Protein 5B7C (pdb70)

Structure (mmCIF, N/CA/C/O backbone):
data_5B7C
#
_entry.id   5B7C
#
_cell.length_a   114.322
_cell.length_b   114.322
_cell.length_c   63.927
_cell.angle_alpha   90.00
_cell.angle_beta   90.00
_cell.angle_gamma   120.00
#
_symmetry.space_group_name_H-M   'P 64 2 2'
#
loop_
_entity.id
_entity.type
_entity.pdbx_description
1 polymer 'S-crystallin OctvuS4'
2 non-polymer GLUTATHIONE
3 non-polymer 'SULFATE ION'
4 water water
#
loop_
_atom_site.group_PDB
_atom_site.id
_atom_site.type_symbol
_atom_site.label_atom_id
_atom_site.label_alt_id
_atom_site.label_comp_id
_atom_site.label_asym_id
_atom_site.label_entity_id
_atom_site.label_seq_id
_atom_site.pdbx_PDB_ins_code
_atom_site.Cartn_x
_atom_site.Cartn_y
_atom_site.Cartn_z
_atom_site.occupancy
_atom_site.B_iso_or_equiv
_atom_site.auth_seq_id
_atom_site.auth_comp_id
_atom_site.auth_asym_id
_atom_site.auth_atom_id
_atom_site.pdbx_PDB_model_num
ATOM 1 N N . PRO A 1 22 ? 3.309 -23.825 -18.757 1.00 40.00 2 PRO A N 1
ATOM 2 C CA . PRO A 1 22 ? 4.190 -24.983 -18.594 1.00 40.35 2 PRO A CA 1
ATOM 3 C C . PRO A 1 22 ? 3.802 -26.196 -19.472 1.00 38.91 2 PRO A C 1
ATOM 4 O O . PRO A 1 22 ? 2.725 -26.214 -20.089 1.00 42.69 2 PRO A O 1
ATOM 8 N N . SER A 1 23 ? 4.674 -27.195 -19.524 1.00 32.51 3 SER A N 1
ATOM 9 C CA . SER A 1 23 ? 4.445 -28.381 -20.350 1.00 29.86 3 SER A CA 1
ATOM 10 C C . SER A 1 23 ? 4.337 -29.668 -19.489 1.00 26.28 3 SER A C 1
ATOM 11 O O . SER A 1 23 ? 5.094 -29.855 -18.521 1.00 24.01 3 SER A O 1
ATOM 14 N N . TYR A 1 24 ? 3.371 -30.519 -19.822 1.00 22.56 4 TYR A N 1
ATOM 15 C CA . TYR A 1 24 ? 3.120 -31.744 -19.052 1.00 21.52 4 TYR A CA 1
ATOM 16 C C . TYR A 1 24 ? 3.188 -33.004 -19.893 1.00 19.93 4 TYR A C 1
ATOM 17 O O . TYR A 1 24 ? 2.631 -33.065 -20.991 1.00 18.35 4 TYR A O 1
ATOM 26 N N . THR A 1 25 ? 3.871 -34.006 -19.348 1.00 19.48 5 THR A N 1
ATOM 27 C CA . THR A 1 25 ? 3.876 -35.346 -19.902 1.00 19.24 5 THR A CA 1
ATOM 28 C C . THR A 1 25 ? 3.551 -36.331 -18.777 1.00 19.94 5 THR A C 1
ATOM 29 O O . THR A 1 25 ? 4.194 -36.319 -17.699 1.00 20.79 5 THR A O 1
ATOM 33 N N . LEU A 1 26 ? 2.539 -37.164 -19.022 1.00 18.96 6 LEU A N 1
ATOM 34 C CA . LEU A 1 26 ? 2.166 -38.233 -18.106 1.00 17.71 6 LEU A CA 1
ATOM 35 C C . LEU A 1 26 ? 2.697 -39.552 -18.670 1.00 17.22 6 LEU A C 1
ATOM 36 O O . LEU A 1 26 ? 2.348 -39.914 -19.782 1.00 17.55 6 LEU A O 1
ATOM 41 N N . HIS A 1 27 ? 3.549 -40.252 -17.921 1.00 16.50 7 HIS A N 1
ATOM 42 C CA . HIS A 1 27 ? 4.044 -41.591 -18.314 1.00 15.72 7 HIS A CA 1
ATOM 43 C C . HIS A 1 27 ? 3.322 -42.680 -17.566 1.00 15.02 7 HIS A C 1
ATOM 44 O O . HIS A 1 27 ? 3.240 -42.660 -16.353 1.00 14.46 7 HIS A O 1
ATOM 51 N N . TYR A 1 28 ? 2.798 -43.655 -18.293 1.00 15.80 8 TYR A N 1
ATOM 52 C CA . TYR A 1 28 ? 2.140 -44.810 -17.685 1.00 15.89 8 TYR A CA 1
ATOM 53 C C . TYR A 1 28 ? 1.925 -45.852 -18.747 1.00 16.53 8 TYR A C 1
ATOM 54 O O . TYR A 1 28 ? 2.275 -45.638 -19.910 1.00 17.15 8 TYR A O 1
ATOM 63 N N . PHE A 1 29 ? 1.324 -46.971 -18.342 1.00 17.71 9 PHE A N 1
ATOM 64 C CA . PHE A 1 29 ? 0.885 -48.014 -19.266 1.00 18.33 9 PHE 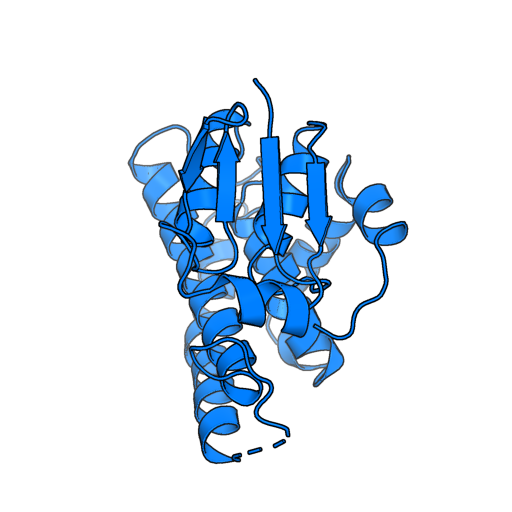A CA 1
ATOM 65 C C . PHE A 1 29 ? -0.419 -47.579 -19.939 1.00 19.65 9 PHE A C 1
ATOM 66 O O . PHE A 1 29 ? -0.966 -46.518 -19.633 1.00 19.60 9 PHE A O 1
ATOM 74 N N . ASN A 1 30 ? -0.911 -48.395 -20.863 1.00 20.80 10 ASN A N 1
ATOM 75 C CA . ASN A 1 30 ? -2.228 -48.173 -21.435 1.00 22.50 10 ASN A CA 1
ATOM 76 C C . ASN A 1 30 ? -3.338 -48.556 -20.448 1.00 22.70 10 ASN A C 1
ATOM 77 O O . ASN A 1 30 ? -4.219 -49.323 -20.776 1.00 24.27 10 ASN A O 1
ATOM 82 N N . HIS A 1 31 ? -3.290 -48.017 -19.232 1.00 22.75 11 HIS A N 1
ATOM 83 C CA . HIS A 1 31 ? -4.266 -48.362 -18.185 1.00 22.87 11 HIS A CA 1
ATOM 84 C C . HIS A 1 31 ? -4.873 -47.105 -17.653 1.00 21.39 11 HIS A C 1
ATOM 85 O O . HIS A 1 31 ? -4.255 -46.041 -17.728 1.00 20.47 11 HIS A O 1
ATOM 92 N N . ARG A 1 32 ? -6.068 -47.217 -17.073 1.00 20.14 12 ARG A N 1
ATOM 93 C CA . ARG A 1 32 ? -6.562 -46.159 -16.194 1.00 19.71 12 ARG A CA 1
ATOM 94 C C . ARG A 1 32 ? -5.689 -46.197 -14.928 1.00 19.14 12 ARG A C 1
ATOM 95 O O . ARG A 1 32 ? -4.897 -45.268 -14.696 1.00 18.72 12 ARG A O 1
ATOM 103 N N . GLY A 1 33 ? -5.806 -47.267 -14.139 1.00 18.20 13 GLY A N 1
ATOM 104 C CA . GLY A 1 33 ? -4.852 -47.548 -13.057 1.00 18.73 13 GLY A CA 1
ATOM 105 C C . GLY A 1 33 ? -4.516 -46.369 -12.151 1.00 19.93 13 GLY A C 1
ATOM 106 O O . GLY A 1 33 ? -5.399 -45.585 -11.775 1.00 18.84 13 GLY A O 1
ATOM 107 N N . ARG A 1 34 ? -3.232 -46.217 -11.826 1.00 19.73 14 ARG A N 1
ATOM 108 C CA . ARG A 1 34 ? -2.830 -45.223 -10.836 1.00 20.59 14 ARG A CA 1
ATOM 109 C C . ARG A 1 34 ? -2.693 -43.816 -11.435 1.00 19.30 14 ARG A C 1
ATOM 110 O O . ARG A 1 34 ? -2.715 -42.834 -10.696 1.00 18.50 14 ARG A O 1
ATOM 118 N N . ALA A 1 35 ? -2.592 -43.728 -12.764 1.00 17.89 15 ALA A N 1
ATOM 119 C CA . ALA A 1 35 ? -2.492 -42.437 -13.456 1.00 17.24 15 ALA A CA 1
ATOM 120 C C . ALA A 1 35 ? -3.838 -41.750 -13.728 1.00 16.73 15 ALA A C 1
ATOM 121 O O . ALA A 1 35 ? -3.860 -40.545 -13.989 1.00 16.44 15 ALA A O 1
ATOM 123 N N . GLU A 1 36 ? -4.947 -42.494 -13.681 1.00 16.20 16 GLU A N 1
ATOM 124 C CA . GLU A 1 36 ? -6.245 -41.926 -14.072 1.00 16.67 16 GLU A CA 1
ATOM 125 C C . GLU A 1 36 ? -6.631 -40.679 -13.269 1.00 16.43 16 GLU A C 1
ATOM 126 O O . GLU A 1 36 ? -7.294 -39.799 -13.809 1.00 16.37 16 GLU A O 1
ATOM 132 N N . ILE A 1 37 ? -6.204 -40.579 -12.003 1.00 15.98 17 ILE A N 1
ATOM 133 C CA . ILE A 1 37 ? -6.490 -39.361 -11.238 1.00 15.62 17 ILE A CA 1
ATOM 134 C C . ILE A 1 37 ? -5.899 -38.118 -11.927 1.00 15.91 17 ILE A C 1
ATOM 135 O O . ILE A 1 37 ? -6.544 -37.059 -11.981 1.00 16.27 17 ILE A O 1
ATOM 140 N N . CYS A 1 38 ? -4.702 -38.262 -12.489 1.00 15.31 18 CYS A N 1
ATOM 141 C CA . CYS A 1 38 ? -4.042 -37.143 -13.172 1.00 15.86 18 CYS A CA 1
ATOM 142 C C . CYS A 1 38 ? -4.735 -36.773 -14.482 1.00 16.24 18 CYS A C 1
ATOM 143 O O . CYS A 1 38 ? -4.871 -35.591 -14.794 1.00 16.53 18 CYS A O 1
ATOM 146 N N . ARG A 1 39 ? -5.191 -37.782 -15.224 1.00 15.76 19 ARG A N 1
ATOM 147 C CA . ARG A 1 39 ? -5.889 -37.523 -16.465 1.00 16.55 19 ARG A CA 1
ATOM 148 C C . ARG A 1 39 ? -7.165 -36.729 -16.175 1.00 16.90 19 ARG A C 1
ATOM 149 O O . ARG A 1 39 ? -7.432 -35.746 -16.842 1.00 16.05 19 ARG A O 1
ATOM 157 N N . MET A 1 40 ? -7.919 -37.148 -15.157 1.00 18.19 20 MET A N 1
ATOM 158 C CA . MET A 1 40 ? -9.168 -36.465 -14.785 1.00 19.82 20 MET A CA 1
ATOM 159 C C . MET A 1 40 ? -8.909 -35.012 -14.382 1.00 19.32 20 MET A C 1
ATOM 160 O O . MET A 1 40 ? -9.671 -34.114 -14.746 1.00 19.23 20 MET A O 1
ATOM 165 N N . LEU A 1 41 ? -7.823 -34.811 -13.636 1.00 18.79 21 LEU A N 1
ATOM 166 C CA . LEU A 1 41 ? -7.353 -33.484 -13.222 1.00 17.84 21 LEU A CA 1
ATOM 167 C C . LEU A 1 41 ? -7.038 -32.582 -14.408 1.00 17.32 21 LEU A C 1
ATOM 168 O O . LEU A 1 41 ? -7.432 -31.411 -14.408 1.00 16.73 21 LEU A O 1
ATOM 173 N N . PHE A 1 42 ? -6.323 -33.126 -15.402 1.00 16.86 22 PHE A N 1
ATOM 174 C CA . PHE A 1 42 ? -6.016 -32.411 -16.649 1.00 16.91 22 PHE A CA 1
ATOM 175 C C . PHE A 1 42 ? -7.305 -32.066 -17.412 1.00 17.34 22 PHE A C 1
ATOM 176 O O . PHE A 1 42 ? -7.452 -30.950 -17.927 1.00 16.63 22 PHE A O 1
ATOM 184 N N . ALA A 1 43 ? -8.221 -33.038 -17.481 1.00 17.83 23 ALA A N 1
ATOM 185 C CA . ALA A 1 43 ? -9.494 -32.892 -18.198 1.00 18.45 23 ALA A CA 1
ATOM 186 C C . ALA A 1 43 ? -10.368 -31.807 -17.546 1.00 19.44 23 ALA A C 1
ATOM 187 O O . ALA A 1 43 ? -10.937 -30.962 -18.248 1.00 19.58 23 ALA A O 1
ATOM 189 N N . ALA A 1 44 ? -10.455 -31.850 -16.211 1.00 18.81 24 ALA A N 1
ATOM 190 C CA . ALA A 1 44 ? -11.227 -30.898 -15.413 1.00 20.23 24 ALA A CA 1
ATOM 191 C C . ALA A 1 44 ? -10.696 -29.470 -15.500 1.00 21.22 24 ALA A C 1
ATOM 192 O O . ALA A 1 44 ? -11.478 -28.524 -15.446 1.00 21.28 24 ALA A O 1
ATOM 194 N N . ALA A 1 45 ? -9.367 -29.330 -15.576 1.00 21.36 25 ALA A N 1
ATOM 195 C CA . ALA A 1 45 ? -8.700 -28.025 -15.662 1.00 21.38 25 ALA A CA 1
ATOM 196 C C . ALA A 1 45 ? -8.623 -27.491 -17.092 1.00 21.70 25 ALA A C 1
ATOM 197 O O . ALA A 1 45 ? -8.207 -26.360 -17.294 1.00 21.40 25 ALA A O 1
ATOM 199 N N . GLY A 1 46 ? -8.985 -28.322 -18.071 1.00 21.41 26 GLY A N 1
ATOM 200 C CA . GLY A 1 46 ? -8.855 -27.986 -19.488 1.00 20.39 26 GLY A CA 1
ATOM 201 C C . GLY A 1 46 ? -7.410 -27.809 -19.933 1.00 21.24 26 GLY A C 1
ATOM 202 O O . GLY A 1 46 ? -7.129 -26.957 -20.767 1.00 20.22 26 GLY A O 1
ATOM 203 N N . VAL A 1 47 ? -6.493 -28.609 -19.382 1.00 20.78 27 VAL A N 1
ATOM 204 C CA . VAL A 1 47 ? -5.074 -28.422 -19.637 1.00 21.37 27 VAL A CA 1
ATOM 205 C C . VAL A 1 47 ? -4.581 -29.532 -20.559 1.00 22.99 27 VAL A C 1
ATOM 206 O O . VAL A 1 47 ? -4.751 -30.719 -20.255 1.00 23.05 27 VAL A O 1
ATOM 210 N N . GLN A 1 48 ? -3.988 -29.144 -21.689 1.00 23.56 28 GLN A N 1
ATOM 211 C CA . GLN A 1 48 ? -3.401 -30.112 -22.617 1.00 25.13 28 GLN A CA 1
ATOM 212 C C . GLN A 1 48 ? -2.090 -30.703 -22.088 1.00 23.48 28 GLN A C 1
ATOM 213 O O . GLN A 1 48 ? -1.278 -29.996 -21.482 1.00 23.39 28 GLN A O 1
ATOM 219 N N . TYR A 1 49 ? -1.889 -31.998 -22.321 1.00 21.60 29 TYR A N 1
ATOM 220 C CA . TYR A 1 49 ? -0.653 -32.684 -21.902 1.00 20.07 29 TYR A CA 1
ATOM 221 C C . TYR A 1 49 ? -0.303 -33.802 -22.885 1.00 21.03 29 TYR A C 1
ATOM 222 O O . TYR A 1 49 ? -1.171 -34.262 -23.637 1.00 20.43 29 TYR A O 1
ATOM 231 N N . ASN A 1 50 ? 0.950 -34.263 -22.865 1.00 21.72 30 ASN A N 1
ATOM 232 C CA . ASN A 1 50 ? 1.293 -35.483 -23.568 1.00 23.12 30 ASN A CA 1
ATOM 233 C C . ASN A 1 50 ? 0.917 -36.730 -22.729 1.00 22.65 30 ASN A C 1
ATOM 234 O O . ASN A 1 50 ? 1.486 -36.978 -21.665 1.00 21.72 30 ASN A O 1
ATOM 239 N N . ASP A 1 51 ? -0.062 -37.500 -23.213 1.00 22.42 31 ASP A N 1
ATOM 240 C CA . ASP A 1 51 ? -0.549 -38.672 -22.482 1.00 21.67 31 ASP A CA 1
ATOM 241 C C . ASP A 1 51 ? 0.212 -39.897 -22.957 1.00 21.75 31 ASP A C 1
ATOM 242 O O . ASP A 1 51 ? -0.242 -40.605 -23.836 1.00 20.73 31 ASP A O 1
ATOM 247 N N . ARG A 1 52 ? 1.372 -40.148 -22.360 1.00 22.80 32 ARG A N 1
ATOM 248 C CA . ARG A 1 52 ? 2.270 -41.193 -22.861 1.00 24.10 32 ARG A CA 1
ATOM 249 C C . ARG A 1 52 ? 1.920 -42.588 -22.330 1.00 23.45 32 ARG A C 1
ATOM 250 O O . ARG A 1 52 ? 2.111 -42.889 -21.156 1.00 24.23 32 ARG A O 1
ATOM 258 N N . ARG A 1 53 ? 1.398 -43.430 -23.211 1.00 23.34 33 ARG A N 1
ATOM 259 C CA . ARG A 1 53 ? 0.981 -44.789 -22.857 1.00 23.07 33 ARG A CA 1
ATOM 260 C C . ARG A 1 53 ? 1.979 -45.812 -23.414 1.00 23.89 33 ARG A C 1
ATOM 261 O O . ARG A 1 53 ? 1.942 -46.163 -24.595 1.00 23.65 33 ARG A O 1
ATOM 269 N N . ILE A 1 54 ? 2.854 -46.283 -22.540 1.00 23.43 34 ILE A N 1
ATOM 270 C CA . ILE A 1 54 ? 3.995 -47.104 -22.903 1.00 24.65 34 ILE A CA 1
ATOM 271 C C . ILE A 1 54 ? 3.661 -48.611 -22.814 1.00 26.05 34 ILE A C 1
ATOM 272 O O . ILE A 1 54 ? 3.093 -49.070 -21.819 1.00 27.82 34 ILE A O 1
ATOM 277 N N . GLU A 1 55 ? 4.006 -49.372 -23.853 1.00 26.62 35 GLU A N 1
ATOM 278 C CA . GLU A 1 55 ? 3.868 -50.831 -23.823 1.00 28.00 35 GLU A CA 1
ATOM 279 C C . GLU A 1 55 ? 4.808 -51.389 -22.723 1.00 26.87 35 GLU A C 1
ATOM 280 O O . GLU A 1 55 ? 5.921 -50.894 -22.543 1.00 26.68 35 GLU A O 1
ATOM 286 N N . SER A 1 56 ? 4.340 -52.391 -21.991 1.00 25.84 36 SER A N 1
ATOM 287 C CA . SER A 1 56 ? 5.038 -52.929 -20.815 1.00 26.40 36 SER A CA 1
ATOM 288 C C . SER A 1 56 ? 6.442 -53.456 -21.069 1.00 25.53 36 SER A C 1
ATOM 289 O O . SER A 1 56 ? 7.350 -53.228 -20.270 1.00 24.97 36 SER A O 1
ATOM 292 N N . SER A 1 57 ? 6.615 -54.186 -22.164 1.00 25.68 37 SER A N 1
ATOM 293 C CA . SER A 1 57 ? 7.907 -54.774 -22.456 1.00 26.51 37 SER A CA 1
ATOM 294 C C . SER A 1 57 ? 8.919 -53.686 -22.835 1.00 25.65 37 SER A C 1
ATOM 295 O O . SER A 1 57 ? 10.074 -53.765 -22.445 1.00 25.68 37 SER A O 1
ATOM 298 N N . GLU A 1 58 ? 8.466 -52.653 -23.545 1.00 26.25 38 GLU A N 1
ATOM 299 C CA . GLU A 1 58 ? 9.316 -51.509 -23.888 1.00 27.19 38 GLU A CA 1
ATOM 300 C C . GLU A 1 58 ? 9.740 -50.759 -22.619 1.00 26.61 38 GLU A C 1
ATOM 301 O O . GLU A 1 58 ? 10.922 -50.438 -22.447 1.00 26.53 38 GLU A O 1
ATOM 307 N N . TRP A 1 59 ? 8.790 -50.496 -21.721 1.00 24.66 39 TRP A N 1
ATOM 308 C CA . TRP A 1 59 ? 9.140 -49.948 -20.412 1.00 24.23 39 TRP A CA 1
ATOM 309 C C . TRP A 1 59 ? 10.110 -50.829 -19.662 1.00 23.40 39 TRP A C 1
ATOM 310 O O . TRP A 1 59 ? 11.087 -50.346 -19.082 1.00 22.82 39 TRP A O 1
ATOM 321 N N . ASP A 1 60 ? 9.847 -52.132 -19.681 1.00 24.20 40 ASP A N 1
ATOM 322 C CA . ASP A 1 60 ? 10.676 -53.110 -18.979 1.00 24.66 40 ASP A CA 1
ATOM 323 C C . ASP A 1 60 ? 12.117 -53.154 -19.483 1.00 25.44 40 ASP A C 1
ATOM 324 O O . ASP A 1 60 ? 13.030 -53.385 -18.696 1.00 24.22 40 ASP A O 1
ATOM 329 N N . SER A 1 61 ? 12.324 -52.924 -20.781 1.00 26.95 41 SER A N 1
ATOM 330 C CA . SER A 1 61 ? 13.676 -53.016 -21.347 1.00 30.37 41 SER A CA 1
ATOM 331 C C . SER A 1 61 ? 14.547 -51.796 -21.024 1.00 32.91 41 SER A C 1
ATOM 332 O O . SER A 1 61 ? 15.776 -51.848 -21.149 1.00 33.02 41 SER A O 1
ATOM 335 N N . MET A 1 62 ? 13.900 -50.704 -20.625 1.00 35.42 42 MET A N 1
ATOM 336 C CA . MET A 1 62 ? 14.587 -49.465 -20.288 1.00 39.94 42 MET A CA 1
ATOM 337 C C . MET A 1 62 ? 14.801 -49.295 -18.780 1.00 41.76 42 MET A C 1
ATOM 338 O O . MET A 1 62 ? 15.591 -48.457 -18.343 1.00 43.08 42 MET A O 1
ATOM 343 N N . ARG A 1 63 ? 14.107 -50.107 -17.997 1.00 42.08 43 ARG A N 1
ATOM 344 C CA . ARG A 1 63 ? 14.092 -49.993 -16.548 1.00 45.13 43 ARG A CA 1
ATOM 345 C C . ARG A 1 63 ? 15.432 -49.722 -15.870 1.00 46.01 43 ARG A C 1
ATOM 346 O O . ARG A 1 63 ? 15.532 -48.800 -15.056 1.00 49.33 43 ARG A O 1
ATOM 354 N N . ASN A 1 64 ? 16.449 -50.524 -16.183 1.00 43.50 44 ASN A N 1
ATOM 355 C CA . ASN A 1 64 ? 17.748 -50.360 -15.542 1.00 42.59 44 ASN A CA 1
ATOM 356 C C . ASN A 1 64 ? 18.624 -49.294 -16.177 1.00 40.47 44 ASN A C 1
ATOM 357 O O . ASN A 1 64 ? 19.780 -49.134 -15.800 1.00 42.36 44 ASN A O 1
ATOM 362 N N . LYS A 1 65 ? 18.059 -48.551 -17.118 1.00 38.53 45 LYS A N 1
ATOM 363 C CA . LYS A 1 65 ? 18.777 -47.498 -17.827 1.00 38.54 45 LYS A CA 1
ATOM 364 C C . LYS A 1 65 ? 18.247 -46.101 -17.487 1.00 35.97 45 LYS A C 1
ATOM 365 O O . LYS A 1 65 ? 18.789 -45.113 -17.950 1.00 36.32 45 LYS A O 1
ATOM 371 N N . MET A 1 66 ? 17.181 -46.017 -16.697 1.00 34.39 46 MET A N 1
ATOM 372 C CA . MET A 1 66 ? 16.537 -44.730 -16.401 1.00 32.49 46 MET A CA 1
ATOM 373 C C . MET A 1 66 ? 16.769 -44.348 -14.944 1.00 28.78 46 MET A C 1
ATOM 374 O O . MET A 1 66 ? 16.659 -45.191 -14.068 1.00 28.84 46 MET A O 1
ATOM 379 N N . PRO A 1 67 ? 17.081 -43.069 -14.676 1.00 26.17 47 PRO A N 1
ATOM 380 C CA . PRO A 1 67 ? 17.182 -42.655 -13.272 1.00 23.94 47 PRO A CA 1
ATOM 381 C C . PRO A 1 67 ? 15.850 -42.847 -12.531 1.00 23.02 47 PRO A C 1
ATOM 382 O O . PRO A 1 67 ? 15.845 -43.208 -11.358 1.00 20.92 47 PRO A O 1
ATOM 386 N N . CYS A 1 68 ? 14.738 -42.617 -13.221 1.00 22.35 48 CYS A N 1
ATOM 387 C CA . CYS A 1 68 ? 13.426 -42.794 -12.625 1.00 22.61 48 CYS A CA 1
ATOM 388 C C . CYS A 1 68 ? 12.615 -43.769 -13.453 1.00 23.29 48 CYS A C 1
ATOM 389 O O . CYS A 1 68 ? 12.214 -43.461 -14.580 1.00 22.25 48 CYS A O 1
ATOM 392 N N . HIS A 1 69 ? 12.359 -44.939 -12.870 1.00 24.97 49 HIS A N 1
ATOM 393 C CA . HIS A 1 69 ? 11.704 -46.042 -13.571 1.00 25.88 49 HIS A CA 1
ATOM 394 C C . HIS A 1 69 ? 10.292 -46.307 -13.084 1.00 24.79 49 HIS A C 1
ATOM 395 O O . HIS A 1 69 ? 9.499 -46.980 -13.759 1.00 25.38 49 HIS A O 1
ATOM 402 N N . MET A 1 70 ? 9.960 -45.758 -11.921 1.00 23.86 50 MET A N 1
ATOM 403 C CA . MET A 1 70 ? 8.670 -45.976 -11.268 1.00 21.72 50 MET A CA 1
ATOM 404 C C . MET A 1 70 ? 7.489 -45.452 -12.095 1.00 20.05 50 MET A C 1
ATOM 405 O O . MET A 1 70 ? 7.557 -44.379 -12.714 1.00 18.86 50 MET A O 1
ATOM 410 N N . MET A 1 71 ? 6.424 -46.248 -12.126 1.00 18.15 51 MET A N 1
ATOM 411 C CA . MET A 1 71 ? 5.224 -45.905 -12.863 1.00 17.28 51 MET A CA 1
ATOM 412 C C . MET A 1 71 ? 4.070 -45.757 -11.891 1.00 16.65 51 MET A C 1
ATOM 413 O O . MET A 1 71 ? 3.948 -46.545 -10.939 1.00 17.49 51 MET A O 1
ATOM 418 N N . PRO A 1 72 ? 3.217 -44.741 -12.100 1.00 15.97 52 PRO A N 1
ATOM 419 C CA . PRO A 1 72 ? 3.251 -43.720 -13.162 1.00 15.56 52 PRO A CA 1
ATOM 420 C C . PRO A 1 72 ? 4.231 -42.597 -12.832 1.00 15.91 52 PRO A C 1
ATOM 421 O O . PRO A 1 72 ? 4.748 -42.553 -11.715 1.00 15.59 52 PRO A O 1
ATOM 425 N N . MET A 1 73 ? 4.489 -41.699 -13.780 1.00 15.68 53 MET A N 1
ATOM 426 C CA . MET A 1 73 ? 5.401 -40.576 -13.503 1.00 15.88 53 MET A CA 1
ATOM 427 C C . MET A 1 73 ? 4.964 -39.336 -14.268 1.00 15.80 53 MET A C 1
ATOM 428 O O . MET A 1 73 ? 4.546 -39.432 -15.419 1.00 16.02 53 MET A O 1
ATOM 433 N N . LEU A 1 74 ? 5.010 -38.188 -13.599 1.00 16.47 54 LEU A N 1
ATOM 434 C CA . LEU A 1 74 ? 4.676 -36.885 -14.209 1.00 17.24 54 LEU A CA 1
ATOM 435 C C . LEU A 1 74 ? 5.944 -36.080 -14.522 1.00 17.57 54 LEU A C 1
ATOM 436 O O . LEU A 1 74 ? 6.809 -35.871 -13.650 1.00 16.29 54 LEU A O 1
ATOM 441 N N . GLU A 1 75 ? 6.057 -35.668 -15.783 1.00 18.62 55 GLU A N 1
ATOM 442 C CA . GLU A 1 75 ? 7.219 -34.912 -16.243 1.00 19.79 55 GLU A CA 1
ATOM 443 C C . GLU A 1 75 ? 6.829 -33.466 -16.538 1.00 19.71 55 GLU A C 1
ATOM 444 O O . GLU A 1 75 ? 5.890 -33.205 -17.294 1.00 19.89 55 GLU A O 1
ATOM 450 N N . LEU A 1 76 ? 7.539 -32.535 -15.909 1.00 20.81 56 LEU A N 1
ATOM 451 C CA . LEU A 1 76 ? 7.239 -31.107 -16.029 1.00 21.60 56 LEU A CA 1
ATOM 452 C C . LEU A 1 76 ? 8.295 -30.423 -16.860 1.00 22.40 56 LEU A C 1
ATOM 453 O O . LEU A 1 76 ? 9.490 -30.557 -16.571 1.00 22.14 56 LEU A O 1
ATOM 458 N N . ASP A 1 77 ? 7.837 -29.716 -17.899 1.00 23.15 57 ASP A N 1
ATOM 459 C CA . ASP A 1 77 ? 8.680 -28.934 -18.820 1.00 24.52 57 ASP A CA 1
ATOM 460 C C . ASP A 1 77 ? 9.812 -29.748 -19.428 1.00 24.69 57 ASP A C 1
ATOM 461 O O . ASP A 1 77 ? 10.893 -29.221 -19.685 1.00 24.21 57 ASP A O 1
ATOM 466 N N . ASN A 1 78 ? 9.557 -31.037 -19.649 1.00 24.35 58 ASN A N 1
ATOM 467 C CA . ASN A 1 78 ? 10.536 -31.928 -20.259 1.00 24.62 58 ASN A CA 1
ATOM 468 C C . ASN A 1 78 ? 11.819 -31.964 -19.444 1.00 24.50 58 ASN A C 1
ATOM 469 O O . ASN A 1 78 ? 12.919 -32.035 -19.985 1.00 24.87 58 ASN A O 1
ATOM 474 N N . ARG A 1 79 ? 11.650 -31.922 -18.128 1.00 24.93 59 ARG A N 1
ATOM 475 C CA . ARG A 1 79 ? 12.713 -31.558 -17.215 1.00 25.56 59 ARG A CA 1
ATOM 476 C C . ARG A 1 79 ? 12.598 -32.378 -15.920 1.00 23.97 59 ARG A C 1
ATOM 477 O O . ARG A 1 79 ? 13.322 -33.354 -15.716 1.00 22.46 59 ARG A O 1
ATOM 485 N N . THR A 1 80 ? 11.664 -31.982 -15.057 1.00 22.32 60 THR A N 1
ATOM 486 C CA . THR A 1 80 ? 11.517 -32.586 -13.745 1.00 21.07 60 THR A CA 1
ATOM 487 C C . THR A 1 80 ? 10.603 -33.810 -13.789 1.00 19.64 60 THR A C 1
ATOM 488 O O . THR A 1 80 ? 9.498 -33.753 -14.307 1.00 18.62 60 THR A O 1
ATOM 492 N N . GLN A 1 81 ? 11.101 -34.908 -13.232 1.00 18.72 61 GLN A N 1
ATOM 493 C CA . GLN A 1 81 ? 10.401 -36.173 -13.194 1.00 18.00 61 GLN A CA 1
ATOM 494 C C . GLN A 1 81 ? 9.896 -36.428 -11.784 1.00 17.20 61 GLN A C 1
ATOM 495 O O . GLN A 1 81 ? 10.661 -36.508 -10.843 1.00 17.23 61 GLN A O 1
ATOM 501 N N . ILE A 1 82 ? 8.589 -36.529 -11.642 1.00 17.50 62 ILE A N 1
ATOM 502 C CA . ILE A 1 82 ? 7.986 -36.756 -10.335 1.00 17.83 62 ILE A CA 1
ATOM 503 C C . ILE A 1 82 ? 7.123 -38.016 -10.378 1.00 17.32 62 ILE A C 1
ATOM 504 O O . ILE A 1 82 ? 6.024 -37.987 -10.953 1.00 18.72 62 ILE A O 1
ATOM 509 N N . PRO A 1 83 ? 7.610 -39.131 -9.793 1.00 16.29 63 PRO A N 1
ATOM 510 C CA . PRO A 1 83 ? 6.736 -40.310 -9.720 1.00 15.48 63 PRO A CA 1
ATOM 511 C C . PRO A 1 83 ? 5.818 -40.215 -8.490 1.00 15.10 63 PRO A C 1
ATOM 512 O O . PRO A 1 83 ? 5.725 -39.140 -7.867 1.00 14.35 63 PRO A O 1
ATOM 516 N N . GLN A 1 84 ? 5.169 -41.330 -8.148 1.00 14.90 64 GLN A N 1
ATOM 517 C CA . GLN A 1 84 ? 4.273 -41.442 -6.982 1.00 15.34 64 GLN A CA 1
ATOM 518 C C . GLN A 1 84 ? 2.935 -40.784 -7.271 1.00 15.03 64 GLN A C 1
ATOM 519 O O . GLN A 1 84 ? 2.796 -39.559 -7.188 1.00 16.06 64 GLN A O 1
ATOM 525 N N . SER A 1 85 ? 1.968 -41.620 -7.615 1.00 13.93 65 SER A N 1
ATOM 526 C CA . SER A 1 85 ? 0.762 -41.186 -8.288 1.00 14.23 65 SER A CA 1
ATOM 527 C C . SER A 1 85 ? -0.014 -40.124 -7.501 1.00 14.12 65 SER A C 1
ATOM 528 O O . SER A 1 85 ? -0.641 -39.230 -8.094 1.00 14.90 65 SER A O 1
ATOM 531 N N . MET A 1 86 ? -0.001 -40.250 -6.180 1.00 13.31 66 MET A N 1
ATOM 532 C CA . MET A 1 86 ? -0.748 -39.335 -5.326 1.00 13.58 66 MET A CA 1
ATOM 533 C C . MET A 1 86 ? 0.008 -38.004 -5.172 1.00 13.73 66 MET A C 1
ATOM 534 O O . MET A 1 86 ? -0.610 -36.937 -5.132 1.00 13.65 66 MET A O 1
ATOM 539 N N . ALA A 1 87 ? 1.339 -38.076 -5.126 1.00 13.80 67 ALA A N 1
ATOM 540 C CA . ALA A 1 87 ? 2.181 -36.873 -5.122 1.00 14.21 67 ALA A CA 1
ATOM 541 C C . ALA A 1 87 ? 1.958 -36.095 -6.407 1.00 14.18 67 ALA A C 1
ATOM 542 O O . ALA A 1 87 ? 1.875 -34.856 -6.380 1.00 14.31 67 ALA A O 1
ATOM 544 N N . MET A 1 88 ? 1.872 -36.826 -7.521 1.00 13.66 68 MET A N 1
ATOM 545 C CA . MET A 1 88 ? 1.629 -36.219 -8.833 1.00 14.56 68 MET A CA 1
ATOM 546 C C . MET A 1 88 ? 0.274 -35.512 -8.865 1.00 14.74 68 MET A C 1
ATOM 547 O O . MET A 1 88 ? 0.170 -34.368 -9.303 1.00 14.95 68 MET A O 1
ATOM 552 N N . ALA A 1 89 ? -0.747 -36.215 -8.383 1.00 14.49 69 ALA A N 1
ATOM 553 C CA . ALA A 1 89 ? -2.102 -35.709 -8.355 1.00 15.02 69 ALA A CA 1
ATOM 554 C C . ALA A 1 89 ? -2.236 -34.471 -7.469 1.00 15.28 69 ALA A C 1
ATOM 555 O O . ALA A 1 89 ? -2.923 -33.512 -7.837 1.00 15.23 69 ALA A O 1
ATOM 557 N N . ARG A 1 90 ? -1.592 -34.488 -6.302 1.00 15.56 70 ARG A N 1
ATOM 558 C CA . ARG A 1 90 ? -1.694 -33.341 -5.393 1.00 15.73 70 ARG A CA 1
ATOM 559 C C . ARG A 1 90 ? -1.094 -32.084 -6.019 1.00 15.65 70 ARG A C 1
ATOM 560 O O . ARG A 1 90 ? -1.596 -30.978 -5.815 1.00 15.87 70 ARG A O 1
ATOM 568 N N . TYR A 1 91 ? -0.036 -32.274 -6.802 1.00 15.65 71 TYR A N 1
ATOM 569 C CA . TYR A 1 91 ? 0.633 -31.175 -7.485 1.00 15.27 71 TYR A CA 1
ATOM 570 C C . TYR A 1 91 ? -0.263 -30.550 -8.561 1.00 15.25 71 TYR A C 1
ATOM 571 O O . TYR A 1 91 ? -0.381 -29.342 -8.663 1.00 15.15 71 TYR A O 1
ATOM 580 N N . LEU A 1 92 ? -0.866 -31.397 -9.378 1.00 15.99 72 LEU A N 1
ATOM 581 C CA . LEU A 1 92 ? -1.810 -30.974 -10.395 1.00 16.27 72 LEU A CA 1
ATOM 582 C C . LEU A 1 92 ? -3.060 -30.323 -9.750 1.00 16.82 72 LEU A C 1
ATOM 583 O O . LEU A 1 92 ? -3.569 -29.290 -10.235 1.00 17.02 72 LEU A O 1
ATOM 588 N N . ALA A 1 93 ? -3.505 -30.886 -8.622 1.00 16.89 73 ALA A N 1
ATOM 589 C CA . ALA A 1 93 ? -4.643 -30.335 -7.888 1.00 17.25 73 ALA A CA 1
ATOM 590 C C . ALA A 1 93 ? -4.363 -28.930 -7.349 1.00 17.81 73 ALA A C 1
ATOM 591 O O . ALA A 1 93 ? -5.194 -28.023 -7.513 1.00 16.82 73 ALA A O 1
ATOM 593 N N . ARG A 1 94 ? -3.195 -28.743 -6.728 1.00 18.63 74 ARG A N 1
ATOM 594 C CA . ARG A 1 94 ? -2.790 -27.407 -6.238 1.00 19.96 74 ARG A CA 1
ATOM 595 C C . ARG A 1 94 ? -2.589 -26.420 -7.387 1.00 20.46 74 ARG A C 1
ATOM 596 O O . ARG A 1 94 ? -2.955 -25.259 -7.284 1.00 20.67 74 ARG A O 1
ATOM 604 N N . GLU A 1 95 ? -1.997 -26.895 -8.475 1.00 20.55 75 GLU A N 1
ATOM 605 C CA . GLU A 1 95 ? -1.772 -26.067 -9.644 1.00 21.36 75 GLU A CA 1
ATOM 606 C C . GLU A 1 95 ? -3.096 -25.618 -10.269 1.00 21.92 75 GLU A C 1
ATOM 607 O O . GLU A 1 95 ? -3.265 -24.445 -10.602 1.00 22.02 75 GLU A O 1
ATOM 613 N N . PHE A 1 96 ? -4.038 -26.546 -10.423 1.00 20.86 76 PHE A N 1
ATOM 614 C CA . PHE A 1 96 ? -5.233 -26.244 -11.201 1.00 19.85 76 PHE A CA 1
ATOM 615 C C . PHE A 1 96 ? -6.399 -25.743 -10.346 1.00 19.25 76 PHE A C 1
ATOM 616 O O . PHE A 1 96 ? -7.410 -25.290 -10.883 1.00 17.96 76 PHE A O 1
ATOM 624 N N . GLY A 1 97 ? -6.254 -25.822 -9.026 1.00 18.77 77 GLY A N 1
ATOM 625 C CA . GLY A 1 97 ? -7.306 -25.360 -8.101 1.00 18.42 77 GLY A CA 1
ATOM 626 C C . GLY A 1 97 ? -8.344 -26.416 -7.747 1.00 18.83 77 GLY A C 1
ATOM 627 O O . GLY A 1 97 ? -9.501 -26.079 -7.505 1.00 18.69 77 GLY A O 1
ATOM 628 N N . PHE A 1 98 ? -7.941 -27.692 -7.729 1.00 18.75 78 PHE A N 1
ATOM 629 C CA . PHE A 1 98 ? -8.794 -28.790 -7.235 1.00 19.19 78 PHE A CA 1
ATOM 630 C C . PHE A 1 98 ? -8.254 -29.408 -5.949 1.00 19.56 78 PHE A C 1
ATOM 631 O O . PHE A 1 98 ? -8.426 -30.604 -5.693 1.00 19.63 78 PHE A O 1
ATOM 639 N N . HIS A 1 99 ? -7.605 -28.588 -5.135 1.00 20.24 79 HIS A N 1
ATOM 640 C CA . HIS A 1 99 ? -7.213 -29.004 -3.783 1.00 20.82 79 HIS A CA 1
ATOM 641 C C . HIS A 1 99 ? -7.836 -28.064 -2.786 1.00 20.64 79 HIS A C 1
ATOM 642 O O . HIS A 1 99 ? -8.602 -27.191 -3.160 1.00 20.81 79 HIS A O 1
ATOM 649 N N . GLY A 1 100 ? -7.528 -28.235 -1.506 1.00 21.90 80 GLY A N 1
ATOM 650 C CA . GLY A 1 100 ? -7.995 -27.320 -0.462 1.00 22.78 80 GLY A CA 1
ATOM 651 C C . GLY A 1 100 ? -7.338 -25.951 -0.583 1.00 24.16 80 GLY A C 1
ATOM 652 O O . GLY A 1 100 ? -6.292 -25.807 -1.217 1.00 22.05 80 GLY A O 1
ATOM 653 N N . ARG A 1 101 ? -7.943 -24.948 0.045 1.00 26.75 81 ARG A N 1
ATOM 654 C CA . ARG A 1 101 ? -7.483 -23.569 -0.107 1.00 29.35 81 ARG A CA 1
ATOM 655 C C . ARG A 1 101 ? -6.650 -23.112 1.082 1.00 28.57 81 ARG A C 1
ATOM 656 O O . ARG A 1 101 ? -5.973 -22.088 1.017 1.00 32.60 81 ARG A O 1
ATOM 664 N N . ASN A 1 102 ? -6.707 -23.880 2.163 1.00 25.70 82 ASN A N 1
ATOM 665 C CA . ASN A 1 102 ? -5.854 -23.706 3.328 1.00 23.42 82 ASN A CA 1
ATOM 666 C C . ASN A 1 102 ? -5.455 -25.076 3.888 1.00 22.87 82 ASN A C 1
ATOM 667 O O . ASN A 1 102 ? -5.900 -26.115 3.387 1.00 23.36 82 ASN A O 1
ATOM 672 N N . ASN A 1 103 ? -4.647 -25.077 4.940 1.00 22.10 83 ASN A N 1
ATOM 673 C CA . ASN A 1 103 ? -4.049 -26.309 5.439 1.00 23.12 83 ASN A CA 1
ATOM 674 C C . ASN A 1 103 ? -5.091 -27.355 5.865 1.00 22.90 83 ASN A C 1
ATOM 675 O O . ASN A 1 103 ? -5.013 -28.512 5.479 1.00 22.50 83 ASN A O 1
ATOM 680 N N . MET A 1 104 ? -6.064 -26.921 6.648 1.00 23.84 84 MET A N 1
ATOM 681 C CA . MET A 1 104 ? -7.159 -27.761 7.111 1.00 26.39 84 MET A CA 1
ATOM 682 C C . MET A 1 104 ? -7.903 -28.428 5.935 1.00 25.11 84 MET A C 1
ATOM 683 O O . MET A 1 104 ? -8.057 -29.659 5.891 1.00 23.02 84 MET A O 1
ATOM 688 N N . GLU A 1 105 ? -8.327 -27.608 4.974 1.00 23.11 85 GLU A N 1
ATOM 689 C CA . GLU A 1 105 ? -9.006 -28.087 3.772 1.00 22.87 85 GLU A CA 1
ATOM 690 C C . GLU A 1 105 ? -8.155 -29.091 3.006 1.00 21.08 85 GLU A C 1
ATOM 691 O O . GLU A 1 105 ? -8.652 -30.131 2.583 1.00 21.71 85 GLU A O 1
ATOM 697 N N . MET A 1 106 ? -6.874 -28.790 2.837 1.00 19.40 86 MET A N 1
ATOM 698 C CA . MET A 1 106 ? -5.947 -29.736 2.215 1.00 18.60 86 MET A CA 1
ATOM 699 C C . MET A 1 106 ? -5.845 -31.081 2.953 1.00 16.85 86 MET A C 1
ATOM 700 O O . MET A 1 106 ? -5.796 -32.127 2.309 1.00 16.61 86 MET A O 1
ATOM 705 N N . ALA A 1 107 ? -5.831 -31.048 4.285 1.00 15.58 87 ALA A N 1
ATOM 706 C CA . ALA A 1 107 ? -5.816 -32.264 5.109 1.00 15.50 87 ALA A CA 1
ATOM 707 C C . ALA A 1 107 ? -7.057 -33.126 4.869 1.00 15.28 87 ALA A C 1
ATOM 708 O O . ALA A 1 107 ? -6.950 -34.358 4.722 1.00 15.32 87 ALA A O 1
ATOM 710 N N . ARG A 1 108 ? -8.217 -32.477 4.771 1.00 14.81 88 ARG A N 1
ATOM 711 C CA . ARG A 1 108 ? -9.460 -33.166 4.458 1.00 15.15 88 ARG A CA 1
ATOM 712 C C . ARG A 1 108 ? -9.460 -33.780 3.032 1.00 15.04 88 ARG A C 1
ATOM 713 O O . ARG A 1 108 ? -9.750 -34.961 2.878 1.00 14.93 88 ARG A O 1
ATOM 721 N N . VAL A 1 109 ? -9.130 -32.992 2.011 1.00 14.55 89 VAL A N 1
ATOM 722 C CA . VAL A 1 109 ? -8.932 -33.514 0.647 1.00 15.04 89 VAL A CA 1
ATOM 723 C C . VAL A 1 109 ? -7.937 -34.703 0.576 1.00 15.89 89 VAL A C 1
ATOM 724 O O . VAL A 1 109 ? -8.198 -35.692 -0.134 1.00 15.82 89 VAL A O 1
ATOM 728 N N . ASP A 1 110 ? -6.814 -34.591 1.308 1.00 14.99 90 ASP A N 1
ATOM 729 C CA . ASP A 1 110 ? -5.802 -35.652 1.409 1.00 14.83 90 ASP A CA 1
ATOM 730 C C . ASP A 1 110 ? -6.284 -36.945 2.057 1.00 14.79 90 ASP A C 1
ATOM 731 O O . ASP A 1 110 ? -6.095 -38.011 1.480 1.00 15.96 90 ASP A O 1
ATOM 736 N N . PHE A 1 111 ? -6.905 -36.892 3.238 1.00 14.30 91 PHE A N 1
ATOM 737 C CA . PHE A 1 111 ? -7.328 -38.143 3.858 1.00 13.86 91 PHE A CA 1
ATOM 738 C C . PHE A 1 111 ? -8.397 -38.850 3.018 1.00 14.35 91 PHE A C 1
ATOM 739 O O . PHE A 1 111 ? -8.349 -40.072 2.843 1.00 14.96 91 PHE A O 1
ATOM 747 N N . ILE A 1 112 ? -9.336 -38.085 2.465 1.00 14.36 92 ILE A N 1
ATOM 748 C CA . ILE A 1 112 ? -10.340 -38.668 1.581 1.00 14.15 92 ILE A CA 1
ATOM 749 C C . ILE A 1 112 ? -9.649 -39.348 0.382 1.00 14.47 92 ILE A C 1
ATOM 750 O O . ILE A 1 112 ? -9.958 -40.507 0.059 1.00 14.75 92 ILE A O 1
ATOM 755 N N . SER A 1 113 ? -8.704 -38.648 -0.252 1.00 14.03 93 SER A N 1
ATOM 756 C CA . SER A 1 113 ? -8.028 -39.178 -1.446 1.00 13.96 93 SER A CA 1
ATOM 757 C C . SER A 1 113 ? -7.173 -40.387 -1.104 1.00 13.87 93 SER A C 1
ATOM 758 O O . SER A 1 113 ? -7.137 -41.351 -1.846 1.00 13.82 93 SER A O 1
ATOM 761 N N . ASP A 1 114 ? -6.475 -40.317 0.022 1.00 14.16 94 ASP A N 1
ATOM 762 C CA . ASP A 1 114 ? -5.628 -41.413 0.464 1.00 14.54 94 ASP A CA 1
ATOM 763 C C . ASP A 1 114 ? -6.422 -42.677 0.825 1.00 14.96 94 ASP A C 1
ATOM 764 O O . ASP A 1 114 ? -5.944 -43.805 0.590 1.00 14.66 94 ASP A O 1
ATOM 769 N N . CYS A 1 115 ? -7.644 -42.488 1.334 1.00 14.67 95 CYS A N 1
ATOM 770 C CA . CYS A 1 115 ? -8.557 -43.611 1.601 1.00 14.52 95 CYS A CA 1
ATOM 771 C C . CYS A 1 115 ? -8.944 -44.332 0.315 1.00 14.71 95 CYS A C 1
ATOM 772 O O . CYS A 1 115 ? -8.990 -45.555 0.269 1.00 14.76 95 CYS A O 1
ATOM 775 N N . PHE A 1 116 ? -9.237 -43.565 -0.728 1.00 14.80 96 PHE A N 1
ATOM 776 C CA . PHE A 1 116 ? -9.549 -44.151 -2.017 1.00 14.75 96 PHE A CA 1
ATOM 777 C C . PHE A 1 116 ? -8.330 -44.762 -2.710 1.00 15.26 96 PHE A C 1
ATOM 778 O O . PHE A 1 116 ? -8.464 -45.750 -3.425 1.00 15.70 96 PHE A O 1
ATOM 786 N N . TYR A 1 117 ? -7.146 -44.171 -2.501 1.00 15.28 97 TYR A N 1
ATOM 787 C CA . TYR A 1 117 ? -5.913 -44.759 -2.999 1.00 14.52 97 TYR A CA 1
ATOM 788 C C . TYR A 1 117 ? -5.737 -46.130 -2.357 1.00 14.52 97 TYR A C 1
ATOM 789 O O . TYR A 1 117 ? -5.436 -47.095 -3.046 1.00 14.59 97 TYR A O 1
ATOM 798 N N . ASP A 1 118 ? -5.931 -46.218 -1.042 1.00 14.72 98 ASP A N 1
ATOM 799 C CA . ASP A 1 118 ? -5.851 -47.517 -0.366 1.00 15.61 98 ASP A CA 1
ATOM 800 C C . ASP A 1 118 ? -6.707 -48.606 -1.032 1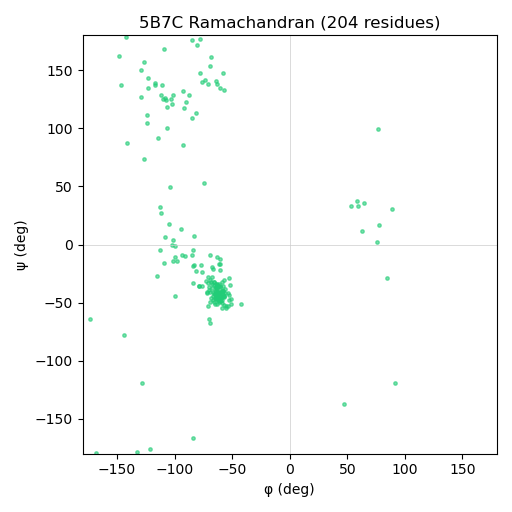.00 15.74 98 ASP A C 1
ATOM 801 O O . ASP A 1 118 ? -6.221 -49.711 -1.285 1.00 15.68 98 ASP A O 1
ATOM 806 N N . ILE A 1 119 ? -7.963 -48.274 -1.346 1.00 15.37 99 ILE A N 1
ATOM 807 C CA . ILE A 1 119 ? -8.844 -49.194 -2.047 1.00 14.95 99 ILE A CA 1
ATOM 808 C C . ILE A 1 119 ? -8.242 -49.599 -3.394 1.00 15.52 99 ILE A C 1
ATOM 809 O O . ILE A 1 119 ? -8.077 -50.794 -3.692 1.00 15.61 99 ILE A O 1
ATOM 814 N N . LEU A 1 120 ? -7.907 -48.599 -4.203 1.00 15.36 100 LEU A N 1
ATOM 815 C CA . LEU A 1 120 ? -7.279 -48.842 -5.495 1.00 15.84 100 LEU A CA 1
ATOM 816 C C . LEU A 1 120 ? -5.970 -49.646 -5.400 1.00 15.73 100 LEU A C 1
ATOM 817 O O . LEU A 1 120 ? -5.727 -50.552 -6.211 1.00 16.09 100 LEU A O 1
ATOM 822 N N . ASP A 1 121 ? -5.116 -49.289 -4.445 1.00 15.55 101 ASP A N 1
ATOM 823 C CA . ASP A 1 121 ? -3.887 -50.023 -4.252 1.00 16.45 101 ASP A CA 1
ATOM 824 C C . ASP A 1 121 ? -4.138 -51.528 -3.996 1.00 16.95 101 ASP A C 1
ATOM 825 O O . ASP A 1 121 ? -3.547 -52.371 -4.668 1.00 16.11 101 ASP A O 1
ATOM 830 N N . ASP A 1 122 ? -5.005 -51.853 -3.032 1.00 17.11 102 ASP A N 1
ATOM 831 C CA . ASP A 1 122 ? -5.339 -53.258 -2.735 1.00 18.31 102 ASP A CA 1
ATOM 832 C C . ASP A 1 122 ? -6.022 -53.974 -3.896 1.00 18.97 102 ASP A C 1
ATOM 833 O O . ASP A 1 122 ? -5.838 -55.179 -4.083 1.00 19.75 102 ASP A O 1
ATOM 838 N N . TYR A 1 123 ? -6.830 -53.247 -4.659 1.00 19.15 103 TYR A N 1
ATOM 839 C CA . TYR A 1 123 ? -7.367 -53.812 -5.880 1.00 19.41 103 TYR A CA 1
ATOM 840 C C . TYR A 1 123 ? -6.227 -54.165 -6.857 1.00 20.11 103 TYR A C 1
ATOM 841 O O . TYR A 1 123 ? -6.177 -55.277 -7.382 1.00 21.43 103 TYR A O 1
ATOM 850 N N . MET A 1 124 ? -5.315 -53.226 -7.095 1.00 20.44 104 MET A N 1
ATOM 851 C CA . MET A 1 124 ? -4.232 -53.458 -8.053 1.00 22.12 104 MET A CA 1
ATOM 852 C C . MET A 1 124 ? -3.312 -54.609 -7.636 1.00 21.41 104 MET A C 1
ATOM 853 O O . MET A 1 124 ? -2.879 -55.375 -8.495 1.00 21.64 104 MET A O 1
ATOM 858 N N . ARG A 1 125 ? -3.064 -54.741 -6.328 1.00 20.36 105 ARG A N 1
ATOM 859 C CA . ARG A 1 125 ? -2.270 -55.838 -5.758 1.00 21.03 105 ARG A CA 1
ATOM 860 C C . ARG A 1 125 ? -2.840 -57.256 -5.979 1.00 22.67 105 ARG A C 1
ATOM 861 O O . ARG A 1 125 ? -2.117 -58.242 -5.802 1.00 23.96 105 ARG A O 1
ATOM 869 N N . MET A 1 126 ? -4.123 -57.364 -6.339 1.00 22.32 106 MET A N 1
ATOM 870 C CA . MET A 1 126 ? -4.688 -58.657 -6.748 1.00 22.85 106 MET A CA 1
ATOM 871 C C . MET A 1 126 ? -4.110 -59.113 -8.091 1.00 23.32 106 MET A C 1
ATOM 872 O O . MET A 1 126 ? -3.985 -60.307 -8.358 1.00 22.29 106 MET A O 1
ATOM 877 N N . TYR A 1 127 ? -3.764 -58.151 -8.939 1.00 24.14 107 TYR A N 1
ATOM 878 C CA . TYR A 1 127 ? -3.440 -58.453 -10.324 1.00 23.72 107 TYR A C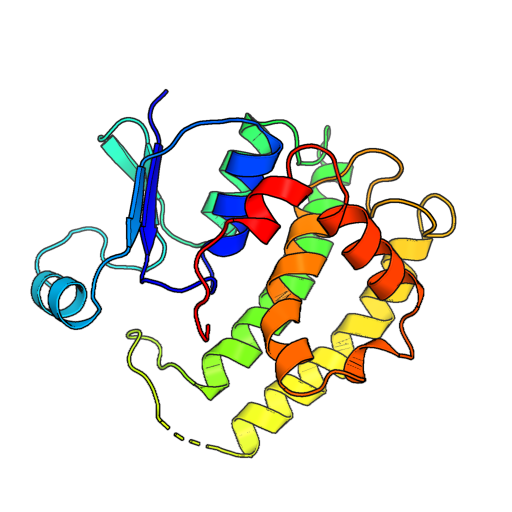A 1
ATOM 879 C C . TYR A 1 127 ? -1.996 -58.174 -10.730 1.00 25.23 107 TYR A C 1
ATOM 880 O O . TYR A 1 127 ? -1.481 -58.835 -11.639 1.00 27.40 107 TYR A O 1
ATOM 889 N N . PHE A 1 128 ? -1.340 -57.223 -10.058 1.00 23.17 108 PHE A N 1
AT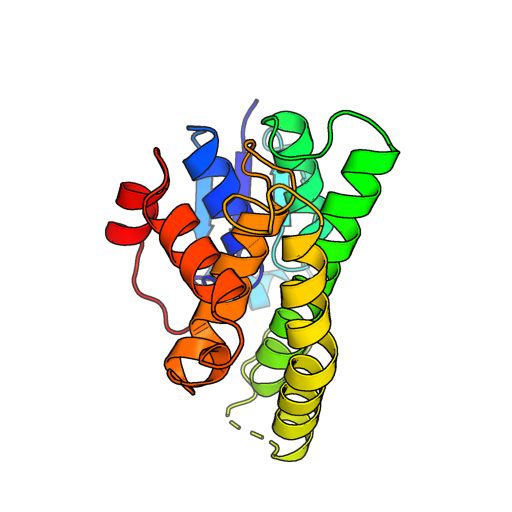OM 890 C CA . PHE A 1 128 ? -0.003 -56.781 -10.465 1.00 23.69 108 PHE A CA 1
ATOM 891 C C . PHE A 1 128 ? 1.043 -56.924 -9.351 1.00 23.88 108 PHE A C 1
ATOM 892 O O . PHE A 1 128 ? 0.724 -56.712 -8.184 1.00 23.70 108 PHE A O 1
ATOM 900 N N . ASP A 1 129 ? 2.281 -57.295 -9.709 1.00 23.27 109 ASP A N 1
ATOM 901 C CA . ASP A 1 129 ? 3.375 -57.268 -8.728 1.00 23.62 109 ASP A CA 1
ATOM 902 C C . ASP A 1 129 ? 3.977 -55.865 -8.663 1.00 23.18 109 ASP A C 1
ATOM 903 O O . ASP A 1 129 ? 3.585 -54.975 -9.438 1.00 22.38 109 ASP A O 1
ATOM 908 N N . GLY A 1 130 ? 4.928 -55.687 -7.746 1.00 22.69 110 GLY A N 1
ATOM 909 C CA . GLY A 1 130 ? 5.591 -54.407 -7.517 1.00 23.64 110 GLY A CA 1
ATOM 910 C C . GLY A 1 130 ? 6.502 -53.979 -8.656 1.00 24.54 110 GLY A C 1
ATOM 911 O O . GLY A 1 130 ? 6.994 -52.857 -8.671 1.00 24.88 110 GLY A O 1
ATOM 912 N N . ASN A 1 131 ? 6.730 -54.877 -9.607 1.00 25.36 111 ASN A N 1
ATOM 913 C CA . ASN A 1 131 ? 7.495 -54.555 -10.801 1.00 27.09 111 ASN A CA 1
ATOM 914 C C . ASN A 1 131 ? 6.590 -54.391 -12.026 1.00 26.99 111 ASN A C 1
ATOM 915 O O . ASN A 1 131 ? 7.054 -54.467 -13.156 1.00 27.88 111 ASN A O 1
ATOM 920 N N . CYS A 1 132 ? 5.293 -54.190 -11.785 1.00 26.16 112 CYS A N 1
ATOM 921 C CA . CYS A 1 132 ? 4.315 -53.922 -12.838 1.00 26.68 112 CYS A CA 1
ATOM 922 C C . CYS A 1 132 ? 3.901 -55.136 -13.676 1.00 27.89 112 CYS A C 1
ATOM 923 O O . CYS A 1 132 ? 3.098 -54.991 -14.588 1.00 28.85 112 CYS A O 1
ATOM 926 N N . ARG A 1 133 ? 4.413 -56.327 -13.377 1.00 30.01 113 ARG A N 1
ATOM 927 C CA . ARG A 1 133 ? 3.999 -57.521 -14.131 1.00 33.51 113 ARG A CA 1
ATOM 928 C C . ARG A 1 133 ? 2.607 -57.974 -13.692 1.00 34.53 113 ARG A C 1
ATOM 929 O O . ARG A 1 133 ? 2.287 -57.960 -12.501 1.00 34.54 113 ARG A O 1
ATOM 937 N N . MET A 1 134 ? 1.783 -58.381 -14.651 1.00 37.26 114 MET A N 1
ATOM 938 C CA . MET A 1 134 ? 0.577 -59.136 -14.331 1.00 41.22 114 MET A CA 1
ATOM 939 C C . MET A 1 134 ? 0.897 -60.416 -13.547 1.00 43.05 114 MET A C 1
ATOM 940 O O . MET A 1 134 ? 1.816 -61.165 -13.902 1.00 38.60 114 MET A O 1
ATOM 945 N N . MET A 1 135 ? 0.142 -60.628 -12.468 1.00 46.43 115 MET A N 1
ATOM 946 C CA . MET A 1 135 ? 0.130 -61.879 -11.721 1.00 51.45 115 MET A CA 1
ATOM 947 C C . MET A 1 135 ? -1.143 -62.649 -12.075 1.00 57.51 115 MET A C 1
ATOM 948 O O . MET A 1 135 ? -1.892 -63.065 -11.175 1.00 58.68 115 MET A O 1
ATOM 953 N N . PHE A 1 136 ? -1.408 -62.791 -13.379 1.00 61.25 116 PHE A N 1
ATOM 954 C CA . PHE A 1 136 ? -2.495 -63.638 -13.876 1.00 65.94 116 PHE A CA 1
ATOM 955 C C . PHE A 1 136 ? -1.901 -64.793 -14.668 1.00 64.52 116 PHE A C 1
ATOM 956 O O . PHE A 1 136 ? -1.153 -65.602 -14.117 1.00 61.88 116 PHE A O 1
ATOM 964 N N . SER A 1 145 ? -3.976 -65.948 -3.731 1.00 48.48 125 SER A N 1
ATOM 965 C CA . SER A 1 145 ? -4.936 -65.463 -4.726 1.00 51.45 125 SER A CA 1
ATOM 966 C C . SER A 1 145 ? -6.235 -64.959 -4.093 1.00 52.16 125 SER A C 1
ATOM 967 O O . SER A 1 145 ? -6.565 -63.772 -4.189 1.00 50.68 125 SER A O 1
ATOM 970 N N . SER A 1 146 ? -6.968 -65.871 -3.453 1.00 50.79 126 SER A N 1
ATOM 971 C CA . SER A 1 146 ? -8.183 -65.509 -2.741 1.00 50.19 126 SER A CA 1
ATOM 972 C C . SER A 1 146 ? -7.847 -64.649 -1.528 1.00 47.59 126 SER A C 1
ATOM 973 O O . SER A 1 146 ? -8.710 -63.942 -1.016 1.00 46.96 126 SER A O 1
ATOM 976 N N . GLU A 1 147 ? -6.589 -64.709 -1.091 1.00 46.22 127 GLU A N 1
ATOM 977 C CA . GLU A 1 147 ? -6.121 -63.977 0.090 1.00 44.24 127 GLU A CA 1
ATOM 978 C C . GLU A 1 147 ? -6.062 -62.490 -0.193 1.00 39.28 127 GLU A C 1
ATOM 979 O O . GLU A 1 147 ? -6.631 -61.690 0.544 1.00 37.25 127 GLU A O 1
ATOM 985 N N . LYS A 1 148 ? -5.372 -62.145 -1.280 1.00 36.55 128 LYS A N 1
ATOM 986 C CA . LYS A 1 148 ? -5.307 -60.790 -1.798 1.00 34.01 128 LYS A CA 1
ATOM 987 C C . LYS A 1 148 ? -6.696 -60.178 -2.044 1.00 31.65 128 LYS A C 1
ATOM 988 O O . LYS A 1 148 ? -6.925 -59.021 -1.711 1.00 28.53 128 LYS A O 1
ATOM 994 N N . ARG A 1 149 ? -7.617 -60.970 -2.598 1.00 29.58 129 ARG A N 1
ATOM 995 C CA . ARG A 1 149 ? -9.014 -60.558 -2.803 1.00 29.70 129 ARG A CA 1
ATOM 996 C C . ARG A 1 149 ? -9.740 -60.242 -1.474 1.00 27.75 129 ARG A C 1
ATOM 997 O O . ARG A 1 149 ? -10.559 -59.312 -1.393 1.00 25.01 129 ARG A O 1
ATOM 1005 N N . MET A 1 150 ? -9.402 -60.999 -0.438 1.00 27.50 130 MET A N 1
ATOM 1006 C CA . MET A 1 150 ? -9.980 -60.788 0.881 1.00 29.43 130 MET A CA 1
ATOM 1007 C C . MET A 1 150 ? -9.403 -59.594 1.618 1.00 27.32 130 MET A C 1
ATOM 1008 O O . MET A 1 150 ? -10.129 -58.901 2.316 1.00 27.45 130 MET A O 1
ATOM 1013 N N . ARG A 1 151 ? -8.112 -59.337 1.440 1.00 25.78 131 ARG A N 1
ATOM 1014 C CA . ARG A 1 151 ? -7.528 -58.063 1.842 1.00 24.91 131 ARG A CA 1
ATOM 1015 C C . ARG A 1 151 ? -8.315 -56.914 1.168 1.00 23.42 131 ARG A C 1
ATOM 1016 O O . ARG A 1 151 ? -8.838 -56.024 1.844 1.00 21.90 131 ARG A O 1
ATOM 1024 N N . PHE A 1 152 ? -8.435 -56.975 -0.160 1.00 21.48 132 PHE A N 1
ATOM 1025 C CA . PHE A 1 152 ? -9.182 -55.982 -0.908 1.00 20.56 132 PHE A CA 1
ATOM 1026 C C . PHE A 1 152 ? -10.611 -55.776 -0.380 1.00 21.09 132 PHE A C 1
ATOM 1027 O O . PHE A 1 152 ? -11.051 -54.648 -0.185 1.00 21.62 132 PHE A O 1
ATOM 1035 N N . GLN A 1 153 ? -11.327 -56.868 -0.147 1.00 22.13 133 GLN A N 1
ATOM 1036 C CA . GLN A 1 153 ? -12.730 -56.783 0.236 1.00 22.04 133 GLN A CA 1
ATOM 1037 C C . GLN A 1 153 ? -12.837 -56.207 1.639 1.00 21.95 133 GLN A C 1
ATOM 1038 O O . GLN A 1 153 ? -13.708 -55.378 1.909 1.00 22.03 133 GLN A O 1
ATOM 1044 N N . GLU A 1 154 ? -11.941 -56.636 2.523 1.00 22.30 134 GLU A N 1
ATOM 1045 C CA . GLU A 1 154 ? -11.865 -56.051 3.859 1.00 24.45 134 GLU A CA 1
ATOM 1046 C C . GLU A 1 154 ? -11.594 -54.530 3.772 1.00 23.33 134 GLU A C 1
ATOM 1047 O O . GLU A 1 154 ? -12.284 -53.734 4.443 1.00 23.38 134 GLU A O 1
ATOM 1053 N N . THR A 1 155 ? -10.645 -54.138 2.909 1.00 21.33 135 THR A N 1
ATOM 1054 C CA . THR A 1 155 ? -10.271 -52.727 2.728 1.00 20.10 135 THR A CA 1
ATOM 1055 C C . THR A 1 155 ? -11.484 -51.899 2.308 1.00 20.12 135 THR A C 1
ATOM 1056 O O . THR A 1 155 ? -11.669 -50.785 2.796 1.00 20.11 135 THR A O 1
ATOM 1060 N N . CYS A 1 156 ? -12.322 -52.447 1.434 1.00 20.10 136 CYS A N 1
ATOM 1061 C CA . CYS A 1 156 ? -13.604 -51.796 1.081 1.00 20.64 136 CYS A CA 1
ATOM 1062 C C . CYS A 1 156 ? -14.539 -51.632 2.283 1.00 20.97 136 CYS A C 1
ATOM 1063 O O . CYS A 1 156 ? -15.086 -50.542 2.491 1.00 21.09 136 CYS A O 1
ATOM 1066 N N . ARG A 1 157 ? -14.715 -52.706 3.059 1.00 20.52 137 ARG A N 1
ATOM 1067 C CA . ARG A 1 157 ? -15.609 -52.681 4.220 1.00 21.30 137 ARG A CA 1
ATOM 1068 C C . ARG A 1 157 ? -15.134 -51.697 5.297 1.00 21.53 137 ARG A C 1
ATOM 1069 O O . ARG A 1 157 ? -15.961 -51.020 5.914 1.00 21.57 137 ARG A O 1
ATOM 1077 N N . ARG A 1 158 ? -13.820 -51.620 5.514 1.00 20.38 138 ARG A N 1
ATOM 1078 C CA . ARG A 1 158 ? -13.247 -50.644 6.443 1.00 20.92 138 ARG A CA 1
ATOM 1079 C C . ARG A 1 158 ? -13.487 -49.174 6.043 1.00 20.47 138 ARG A C 1
ATOM 1080 O O . ARG A 1 158 ? -13.760 -48.315 6.899 1.00 19.74 138 ARG A O 1
ATOM 1088 N N . ILE A 1 159 ? -13.366 -48.903 4.742 1.00 20.24 139 ILE A N 1
ATOM 1089 C CA . ILE A 1 159 ? -13.154 -47.539 4.236 1.00 19.59 139 ILE A CA 1
ATOM 1090 C C . ILE A 1 159 ? -14.437 -46.882 3.718 1.00 19.54 139 ILE A C 1
ATOM 1091 O O . ILE A 1 159 ? -14.716 -45.715 4.009 1.00 19.26 139 ILE A O 1
ATOM 1096 N N . LEU A 1 160 ? -15.220 -47.637 2.965 1.00 18.83 140 LEU A N 1
ATOM 1097 C CA . LEU A 1 160 ? -16.386 -47.076 2.299 1.00 19.36 140 LEU A CA 1
ATOM 1098 C C . LEU A 1 160 ? -17.454 -46.489 3.247 1.00 19.29 140 LEU A C 1
ATOM 1099 O O . LEU A 1 160 ? -17.985 -45.410 2.943 1.00 19.52 140 LEU A O 1
ATOM 1104 N N . PRO A 1 161 ? -17.774 -47.186 4.377 1.00 18.91 141 PRO A N 1
ATOM 1105 C CA . PRO A 1 161 ? -18.740 -46.584 5.315 1.00 19.02 141 PRO A CA 1
ATOM 1106 C C . PRO A 1 161 ? -18.187 -45.297 5.913 1.00 18.60 141 PRO A C 1
ATOM 1107 O O . PRO A 1 161 ? -18.932 -44.350 6.126 1.00 18.91 141 PRO A O 1
ATOM 1111 N N . PHE A 1 162 ? -16.881 -45.268 6.171 1.00 18.46 142 PHE A N 1
ATOM 1112 C CA . PHE A 1 162 ? -16.232 -44.063 6.689 1.00 17.49 142 PHE A CA 1
ATOM 1113 C C . PHE A 1 162 ? -16.303 -42.923 5.667 1.00 17.19 142 PHE A C 1
ATOM 1114 O O . PHE A 1 162 ? -16.497 -41.773 6.040 1.00 18.42 142 PHE A O 1
ATOM 1122 N N . MET A 1 163 ? -16.187 -43.251 4.387 1.00 16.79 143 MET A N 1
ATOM 1123 C CA . MET A 1 163 ? -16.270 -42.252 3.317 1.00 17.11 143 MET A CA 1
ATOM 1124 C C . MET A 1 163 ? -17.691 -41.724 3.101 1.00 17.62 143 MET A C 1
ATOM 1125 O O . MET A 1 163 ? -17.877 -40.523 2.857 1.00 17.20 143 MET A O 1
ATOM 1130 N N . GLU A 1 164 ? -18.675 -42.629 3.156 1.00 18.67 144 GLU A N 1
ATOM 1131 C CA . GLU A 1 164 ? -20.091 -42.251 3.114 1.00 19.82 144 GLU A CA 1
ATOM 1132 C C . GLU A 1 164 ? -20.373 -41.212 4.207 1.00 19.92 144 GLU A C 1
ATOM 1133 O O . GLU A 1 164 ? -20.877 -40.138 3.902 1.00 19.95 144 GLU A O 1
ATOM 1139 N N . ARG A 1 165 ? -19.997 -41.519 5.454 1.00 21.09 145 ARG A N 1
ATOM 1140 C CA . ARG A 1 165 ? -20.170 -40.606 6.610 1.00 23.31 145 ARG A CA 1
ATOM 1141 C C . ARG A 1 165 ? -19.422 -39.292 6.437 1.00 21.89 145 ARG A C 1
ATOM 1142 O O . ARG A 1 165 ? -19.968 -38.217 6.746 1.00 20.91 145 ARG A O 1
ATOM 1150 N N . THR A 1 166 ? -18.168 -39.404 5.972 1.00 19.68 146 THR A N 1
ATOM 1151 C CA . THR A 1 166 ? -17.265 -38.269 5.788 1.00 18.12 146 THR A CA 1
ATOM 1152 C C . THR A 1 166 ? -17.848 -37.325 4.768 1.00 17.83 146 THR A C 1
ATOM 1153 O O . THR A 1 166 ? -17.786 -36.116 4.935 1.00 17.53 146 THR A O 1
ATOM 1157 N N . LEU A 1 167 ? -18.425 -37.883 3.710 1.00 18.21 147 LEU A N 1
ATOM 1158 C CA . LEU A 1 167 ? -19.066 -3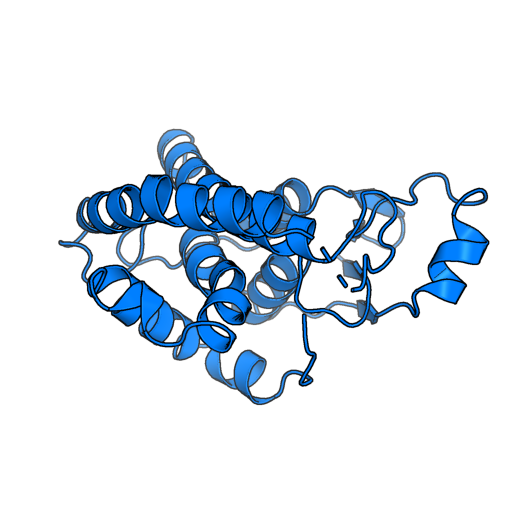7.069 2.692 1.00 18.69 147 LEU A CA 1
ATOM 1159 C C . LEU A 1 167 ? -20.231 -36.241 3.301 1.00 19.90 147 LEU A C 1
ATOM 1160 O O . LEU A 1 167 ? -20.387 -35.059 3.000 1.00 19.88 147 LEU A O 1
ATOM 1165 N N . GLU A 1 168 ? -21.009 -36.876 4.170 1.00 20.66 148 GLU A N 1
ATOM 1166 C CA . GLU A 1 168 ? -22.135 -36.247 4.854 1.00 23.81 148 GLU A CA 1
ATOM 1167 C C . GLU A 1 168 ? -21.790 -35.051 5.727 1.00 24.51 148 GLU A C 1
ATOM 1168 O O . GLU A 1 168 ? -22.672 -34.292 6.080 1.00 25.11 148 GLU A O 1
ATOM 1174 N N . MET A 1 169 ? -20.517 -34.887 6.071 1.00 26.83 149 MET A N 1
ATOM 1175 C CA . MET A 1 169 ? -20.074 -33.743 6.872 1.00 28.06 149 MET A CA 1
ATOM 1176 C C . MET A 1 169 ? -20.444 -32.404 6.227 1.00 27.01 149 MET A C 1
ATOM 1177 O O . MET A 1 169 ? -20.825 -31.479 6.933 1.00 26.73 149 MET A O 1
ATOM 1182 N N . TYR A 1 170 ? -20.345 -32.307 4.898 1.00 25.66 150 TYR A N 1
ATOM 1183 C CA . TYR A 1 170 ? -20.689 -31.072 4.188 1.00 24.40 150 TYR A CA 1
ATOM 1184 C C . TYR A 1 170 ? -21.934 -31.206 3.338 1.00 22.82 150 TYR A C 1
ATOM 1185 O O . TYR A 1 170 ? -22.050 -32.131 2.527 1.00 21.40 150 TYR A O 1
ATOM 1194 N N . SER A 1 171 ? -22.855 -30.261 3.532 1.00 20.32 151 SER A N 1
ATOM 1195 C CA . SER A 1 171 ? -24.042 -30.109 2.700 1.00 19.59 151 SER A CA 1
ATOM 1196 C C . SER A 1 171 ? -24.904 -31.369 2.721 1.00 20.15 151 SER A C 1
ATOM 1197 O O . SER A 1 171 ? -25.562 -31.716 1.728 1.00 19.61 151 SER A O 1
ATOM 1200 N N . GLY A 1 172 ? -24.894 -32.048 3.870 1.00 20.81 152 GLY A N 1
ATOM 1201 C CA . GLY A 1 172 ? -25.619 -33.296 4.047 1.00 20.46 152 GLY A CA 1
ATOM 1202 C C . GLY A 1 172 ? -25.123 -34.389 3.129 1.00 21.04 152 GLY A C 1
ATOM 1203 O O . GLY A 1 172 ? -25.761 -35.431 3.003 1.00 21.64 152 GLY A O 1
ATOM 1204 N N . GLY A 1 173 ? -23.979 -34.146 2.482 1.00 21.30 153 GLY A N 1
ATOM 1205 C CA . GLY A 1 173 ? -23.408 -35.076 1.517 1.00 20.37 153 GLY A CA 1
ATOM 1206 C C . GLY A 1 173 ? -24.108 -35.020 0.169 1.00 21.04 153 GLY A C 1
ATOM 1207 O O . GLY A 1 173 ? -23.958 -35.933 -0.645 1.00 21.65 153 GLY A O 1
ATOM 1208 N N . SER A 1 174 ? -24.864 -33.948 -0.074 1.00 19.98 154 SER A N 1
ATOM 1209 C CA . SER A 1 174 ? -25.637 -33.811 -1.296 1.00 19.83 154 SER A CA 1
ATOM 1210 C C . SER A 1 174 ? -24.811 -33.258 -2.456 1.00 19.88 154 SER A C 1
ATOM 1211 O O . SER A 1 174 ? -25.302 -33.170 -3.583 1.00 19.15 154 SER A O 1
ATOM 1214 N N . GLN A 1 175 ? -23.559 -32.886 -2.190 1.00 20.61 155 GLN A N 1
ATOM 1215 C CA . GLN A 1 175 ? -22.725 -32.235 -3.212 1.00 20.49 155 GLN A CA 1
ATOM 1216 C C . GLN A 1 175 ? -21.358 -32.929 -3.384 1.00 20.17 155 GLN A C 1
ATOM 1217 O O . GLN A 1 175 ? -21.312 -34.115 -3.727 1.00 19.67 155 GLN A O 1
ATOM 1223 N N . TYR A 1 176 ? -20.263 -32.211 -3.146 1.00 19.49 156 TYR A N 1
ATOM 1224 C CA . TYR A 1 176 ? -18.920 -32.815 -3.160 1.00 19.37 156 TYR A CA 1
ATOM 1225 C C . TYR A 1 176 ? -18.339 -32.883 -1.755 1.00 19.23 156 TYR A C 1
ATOM 1226 O O . TYR A 1 176 ? -18.871 -32.260 -0.823 1.00 18.49 156 TYR A O 1
ATOM 1235 N N . PHE A 1 177 ? -17.244 -33.630 -1.599 1.00 18.49 157 PHE A N 1
ATOM 1236 C CA . PHE A 1 177 ? -16.548 -33.714 -0.312 1.00 17.71 157 PHE A CA 1
ATOM 1237 C C . PHE A 1 177 ? -16.180 -32.357 0.307 1.00 18.39 157 PHE A C 1
ATOM 1238 O O . PHE A 1 177 ? -16.073 -32.246 1.535 1.00 19.28 157 PHE A O 1
ATOM 1246 N N . MET A 1 178 ? -15.963 -31.338 -0.524 1.00 18.56 158 MET A N 1
ATOM 1247 C CA . MET A 1 178 ? -15.610 -30.006 -0.022 1.00 20.08 158 MET A CA 1
ATOM 1248 C C . MET A 1 178 ? -16.737 -28.996 -0.263 1.00 20.76 158 MET A C 1
ATOM 1249 O O . MET A 1 178 ? -16.484 -27.794 -0.382 1.00 21.39 158 MET A O 1
ATOM 1254 N N . GLY A 1 179 ? -17.973 -29.494 -0.326 1.00 20.63 159 GLY A N 1
ATOM 1255 C CA . GLY A 1 179 ? -19.149 -28.654 -0.472 1.00 21.35 159 GLY A CA 1
ATOM 1256 C C . GLY A 1 179 ? -19.499 -28.472 -1.926 1.00 22.36 159 GLY A C 1
ATOM 1257 O O . GLY A 1 179 ? -19.762 -29.443 -2.643 1.00 22.60 159 GLY A O 1
ATOM 1258 N N . ASP A 1 180 ? -19.480 -27.238 -2.393 1.00 23.55 160 ASP A N 1
ATOM 1259 C CA . ASP A 1 180 ? -19.819 -27.035 -3.789 1.00 26.96 160 ASP A CA 1
ATOM 1260 C C . ASP A 1 180 ? -18.619 -27.067 -4.763 1.00 28.51 160 ASP A C 1
ATOM 1261 O O . ASP A 1 180 ? -18.826 -27.077 -5.967 1.00 30.00 160 ASP A O 1
ATOM 1266 N N . GLN A 1 181 ? -17.384 -27.063 -4.252 1.00 30.80 161 GLN A N 1
ATOM 1267 C CA . GLN A 1 181 ? -16.211 -27.210 -5.126 1.00 30.80 161 GLN A CA 1
ATOM 1268 C C . GLN A 1 181 ? -15.835 -28.689 -5.289 1.00 27.43 161 GLN A C 1
ATOM 1269 O O . GLN A 1 181 ? -15.601 -29.401 -4.311 1.00 25.21 161 GLN A O 1
ATOM 1275 N N . MET A 1 182 ? -15.801 -29.152 -6.533 1.00 24.91 162 MET A N 1
ATOM 1276 C CA . MET A 1 182 ? -15.233 -30.459 -6.821 1.00 23.54 162 MET A CA 1
ATOM 1277 C C . MET A 1 182 ? -13.715 -30.389 -6.643 1.00 21.68 162 MET A C 1
ATOM 1278 O O . MET A 1 182 ? -13.076 -29.419 -7.056 1.00 21.50 162 MET A O 1
ATOM 1283 N N . THR A 1 183 ? -13.145 -31.418 -6.029 1.00 18.59 163 THR A N 1
ATOM 1284 C CA . THR A 1 183 ? -11.704 -31.494 -5.854 1.00 17.58 163 THR A CA 1
ATOM 1285 C C . THR A 1 183 ? -11.216 -32.872 -6.254 1.00 17.23 163 THR A C 1
ATOM 1286 O O . THR A 1 183 ? -12.014 -33.728 -6.635 1.00 17.34 163 THR A O 1
ATOM 1290 N N . MET A 1 184 ? -9.909 -33.099 -6.117 1.00 16.66 164 MET A N 1
ATOM 1291 C CA . MET A 1 184 ? -9.333 -34.399 -6.420 1.00 16.35 164 MET A CA 1
ATOM 1292 C C . MET A 1 184 ? -9.908 -35.531 -5.546 1.00 16.31 164 MET A C 1
ATOM 1293 O O . MET A 1 184 ? -9.846 -36.703 -5.947 1.00 16.78 164 MET A O 1
ATOM 1298 N N . ALA A 1 185 ? -10.479 -35.199 -4.383 1.00 15.40 165 ALA A N 1
ATOM 1299 C CA . ALA A 1 185 ? -11.098 -36.235 -3.538 1.00 14.90 165 ALA A CA 1
ATOM 1300 C C . ALA A 1 185 ? -12.291 -36.908 -4.226 1.00 14.97 165 ALA A C 1
ATOM 1301 O O . ALA A 1 185 ? -12.419 -38.137 -4.196 1.00 14.77 165 ALA A O 1
ATOM 1303 N N . ASP A 1 186 ? -13.136 -36.104 -4.870 1.00 14.98 166 ASP A N 1
ATOM 1304 C CA . ASP A 1 186 ? -14.287 -36.613 -5.629 1.00 15.41 166 ASP A CA 1
ATOM 1305 C C . ASP A 1 186 ? -13.854 -37.396 -6.862 1.00 15.33 166 ASP A C 1
ATOM 1306 O O . ASP A 1 186 ? -14.466 -38.400 -7.208 1.00 15.09 166 ASP A O 1
ATOM 1311 N N . MET A 1 187 ? -12.789 -36.935 -7.514 1.00 15.70 167 MET A N 1
ATOM 1312 C CA . MET A 1 187 ? -12.240 -37.632 -8.669 1.00 16.03 167 MET A CA 1
ATOM 1313 C C . MET A 1 187 ? -11.681 -39.008 -8.297 1.00 15.91 167 MET A C 1
ATOM 1314 O O . MET A 1 187 ? -11.916 -39.990 -9.020 1.00 16.13 167 MET A O 1
ATOM 1319 N N . MET A 1 188 ? -10.964 -39.074 -7.173 1.00 15.67 168 MET A N 1
ATOM 1320 C CA . MET A 1 188 ? -10.468 -40.335 -6.609 1.00 16.00 168 MET A CA 1
ATOM 1321 C C . MET A 1 188 ? -11.620 -41.282 -6.323 1.00 16.26 168 MET A C 1
ATOM 1322 O O . MET A 1 188 ? -11.528 -42.474 -6.581 1.00 16.37 168 MET A O 1
ATOM 1327 N N . CYS A 1 189 ? -12.701 -40.753 -5.761 1.00 16.56 169 CYS A N 1
ATOM 1328 C CA . CYS A 1 189 ? -13.877 -41.569 -5.474 1.00 16.51 169 CYS A CA 1
ATOM 1329 C C . CYS A 1 189 ? -14.401 -42.147 -6.771 1.00 16.40 169 CYS A C 1
ATOM 1330 O O . CYS A 1 189 ? -14.872 -43.278 -6.794 1.00 16.50 169 CYS A O 1
ATOM 1333 N N . TYR A 1 190 ? -14.328 -41.365 -7.844 1.00 16.63 170 TYR A N 1
ATOM 1334 C CA . TYR A 1 190 ? -14.754 -41.857 -9.136 1.00 17.99 170 TYR A CA 1
ATOM 1335 C C . TYR A 1 190 ? -13.776 -42.925 -9.669 1.00 18.03 170 TYR A C 1
ATOM 1336 O O . TYR A 1 190 ? -14.167 -44.078 -9.829 1.00 17.66 170 TYR A O 1
ATOM 1345 N N . CYS A 1 191 ? -12.523 -42.550 -9.936 1.00 17.49 171 CYS A N 1
ATOM 1346 C CA . CYS A 1 191 ? -11.640 -43.456 -10.690 1.00 18.45 171 CYS A CA 1
ATOM 1347 C C . CYS A 1 191 ? -11.186 -44.694 -9.919 1.00 19.46 171 CYS A C 1
ATOM 1348 O O . CYS A 1 191 ? -10.931 -45.731 -10.540 1.00 20.67 171 CYS A O 1
ATOM 1351 N N . ALA A 1 192 ? -11.100 -44.596 -8.591 1.00 19.21 172 ALA A N 1
ATOM 1352 C CA . ALA A 1 192 ? -10.646 -45.704 -7.742 1.00 20.46 172 ALA A CA 1
ATOM 1353 C C . ALA A 1 192 ? -11.619 -46.891 -7.712 1.00 21.78 172 ALA A C 1
ATOM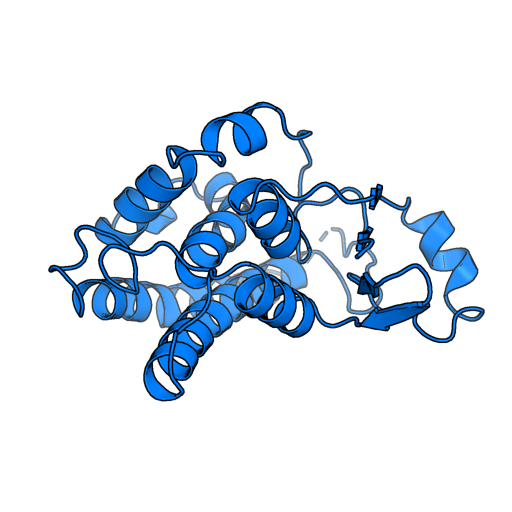 1354 O O . ALA A 1 192 ? -11.213 -48.040 -7.507 1.00 22.64 172 ALA A O 1
ATOM 1356 N N . LEU A 1 193 ? -12.897 -46.599 -7.917 1.00 21.56 173 LEU A N 1
ATOM 1357 C CA . LEU A 1 193 ? -13.943 -47.598 -7.836 1.00 23.10 173 LEU A CA 1
ATOM 1358 C C . LEU A 1 193 ? -14.455 -48.112 -9.187 1.00 23.30 173 LEU A C 1
ATOM 1359 O O . LEU A 1 193 ? -15.336 -48.958 -9.208 1.00 23.20 173 LEU A O 1
ATOM 1364 N N . GLU A 1 194 ? -13.923 -47.611 -10.302 1.00 23.85 174 GLU A N 1
ATOM 1365 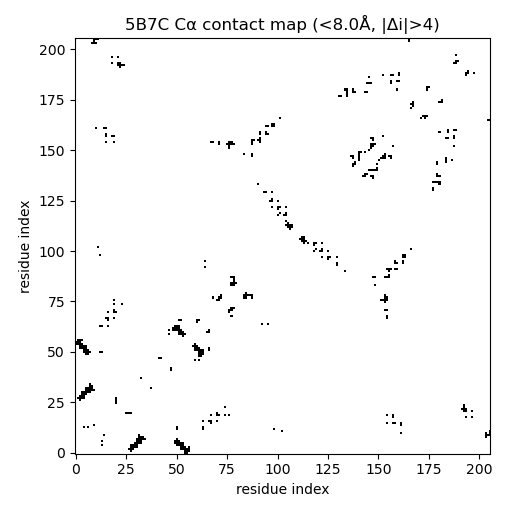C CA . GLU A 1 194 ? -14.423 -48.035 -11.619 1.00 24.80 174 GLU A CA 1
ATOM 1366 C C . GLU A 1 194 ? -14.257 -49.534 -11.861 1.00 24.15 174 GLU A C 1
ATOM 1367 O O . GLU A 1 194 ? -15.204 -50.182 -12.290 1.00 26.28 174 GLU A O 1
ATOM 1373 N N . ASN A 1 195 ? -13.066 -50.069 -11.603 1.00 22.38 175 ASN A N 1
ATOM 1374 C CA . ASN A 1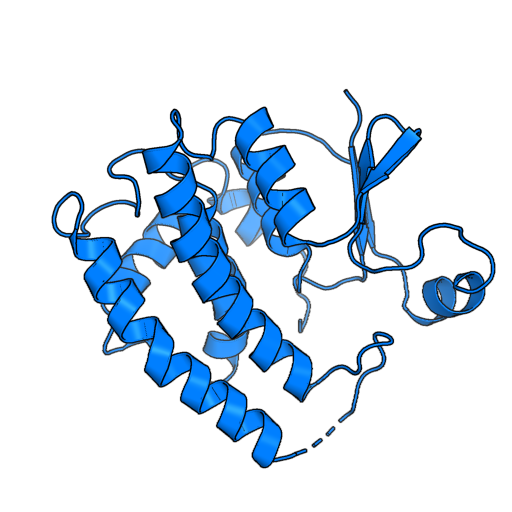 195 ? -12.810 -51.513 -11.760 1.00 21.93 175 ASN A CA 1
ATOM 1375 C C . ASN A 1 195 ? -13.533 -52.350 -10.738 1.00 22.56 175 ASN A C 1
ATOM 1376 O O . ASN A 1 195 ? -14.180 -53.316 -11.112 1.00 23.55 175 ASN A O 1
ATOM 1381 N N . PRO A 1 196 ? -13.431 -51.989 -9.437 1.00 22.75 176 PRO A N 1
ATOM 1382 C CA . PRO A 1 196 ? -14.241 -52.707 -8.458 1.00 24.07 176 PRO A CA 1
ATOM 1383 C C . PRO A 1 196 ? -15.726 -52.768 -8.829 1.00 25.48 176 PRO A C 1
ATOM 1384 O O . PRO A 1 196 ? -16.368 -53.777 -8.557 1.00 24.69 176 PRO A O 1
ATOM 1388 N N . LEU A 1 197 ? -16.253 -51.709 -9.449 1.00 26.55 177 LEU A N 1
ATOM 1389 C CA . LEU A 1 197 ? -17.655 -51.701 -9.884 1.00 27.76 177 LEU A CA 1
ATOM 1390 C C . LEU A 1 197 ? -17.922 -52.591 -11.107 1.00 29.28 177 LEU A C 1
ATOM 1391 O O . LEU A 1 197 ? -19.008 -53.177 -11.239 1.00 30.17 177 LEU A O 1
ATOM 1396 N N . MET A 1 198 ? -16.938 -52.725 -11.985 1.00 29.54 178 MET A N 1
ATOM 1397 C CA . MET A 1 198 ? -17.079 -53.676 -13.086 1.00 32.06 178 MET A CA 1
ATOM 1398 C C . MET A 1 198 ? -17.087 -55.127 -12.595 1.00 30.91 178 MET A C 1
ATOM 1399 O O . MET A 1 198 ? -17.784 -55.980 -13.141 1.00 31.70 178 MET A O 1
ATOM 1404 N N . GLU A 1 199 ? -16.327 -55.397 -11.548 1.00 29.75 179 GLU A N 1
ATOM 1405 C CA . GLU A 1 199 ? -16.256 -56.735 -11.001 1.00 29.39 179 GLU A CA 1
ATOM 1406 C C . GLU A 1 199 ? -17.467 -57.073 -10.135 1.00 30.52 179 GLU A C 1
ATOM 1407 O O . GLU A 1 199 ? -17.924 -58.216 -10.140 1.00 28.82 179 GLU A O 1
ATOM 1413 N N . GLU A 1 200 ? -17.972 -56.078 -9.400 1.00 31.24 180 GLU A N 1
ATOM 1414 C CA . GLU A 1 200 ? -19.150 -56.233 -8.537 1.00 32.61 180 GLU A CA 1
ATOM 1415 C C . GLU A 1 200 ? -20.007 -54.967 -8.624 1.00 31.75 180 GLU A C 1
ATOM 1416 O O . GLU A 1 200 ? -19.831 -54.048 -7.815 1.00 31.63 180 GLU A O 1
ATOM 1422 N N . PRO A 1 201 ? -20.935 -54.906 -9.611 1.00 31.30 181 PRO A N 1
ATOM 1423 C CA . PRO A 1 201 ? -21.715 -53.675 -9.897 1.00 31.00 181 PRO A CA 1
ATOM 1424 C C . PRO A 1 201 ? -22.630 -53.221 -8.754 1.00 31.24 181 PRO A C 1
ATOM 1425 O O . PRO A 1 201 ? -23.157 -52.102 -8.781 1.00 31.35 181 PRO A O 1
ATOM 1429 N N . SER A 1 202 ? -22.783 -54.082 -7.757 1.00 32.29 182 SER A N 1
ATOM 1430 C CA . SER A 1 202 ? -23.712 -53.882 -6.659 1.00 33.42 182 SER A CA 1
ATOM 1431 C C . SER A 1 202 ? -23.047 -53.353 -5.382 1.00 33.60 182 SER A C 1
ATOM 1432 O O . SER A 1 202 ? -23.734 -52.945 -4.437 1.00 33.32 182 SER A O 1
ATOM 1435 N N . MET A 1 203 ? -21.717 -53.351 -5.368 1.00 32.47 183 MET A N 1
ATOM 1436 C CA . MET A 1 203 ? -20.920 -53.080 -4.157 1.00 34.88 183 MET A CA 1
ATOM 1437 C C . MET A 1 203 ? -21.095 -51.707 -3.490 1.00 33.99 183 MET A C 1
ATOM 1438 O O . MET A 1 203 ? -20.598 -51.490 -2.379 1.00 34.68 183 MET A O 1
ATOM 1443 N N . LEU A 1 204 ? -21.746 -50.777 -4.173 1.00 32.19 184 LEU A N 1
ATOM 1444 C CA . LEU A 1 204 ? -21.934 -49.447 -3.618 1.00 32.53 184 LEU A CA 1
ATOM 1445 C C . LEU A 1 204 ? -23.383 -49.200 -3.218 1.00 33.08 184 LEU A C 1
ATOM 1446 O O . LEU A 1 204 ? -23.738 -48.091 -2.815 1.00 34.59 184 LEU A O 1
ATOM 1451 N N . SER A 1 205 ? -24.200 -50.251 -3.298 1.00 33.14 185 SER A N 1
ATOM 1452 C CA . SER A 1 205 ? -25.642 -50.160 -3.066 1.00 33.04 185 SER A CA 1
ATOM 1453 C C . SER A 1 205 ? -26.000 -49.634 -1.678 1.00 31.69 185 SER A C 1
ATOM 1454 O O . SER A 1 205 ? -27.020 -48.960 -1.515 1.00 31.16 185 SER A O 1
ATOM 1457 N N . SER A 1 206 ? -25.174 -49.935 -0.680 1.00 29.22 186 SER A N 1
ATOM 1458 C CA . SER A 1 206 ? -25.437 -49.391 0.643 1.00 27.98 186 SER A CA 1
ATOM 1459 C C . SER A 1 206 ? -24.679 -48.086 0.935 1.00 26.12 186 SER A C 1
ATOM 1460 O O . SER A 1 206 ? -24.650 -47.625 2.060 1.00 26.40 186 SER A O 1
ATOM 1463 N N . TYR A 1 207 ? -24.108 -47.465 -0.090 1.00 24.25 187 TYR A N 1
ATOM 1464 C CA . TYR A 1 207 ? -23.496 -46.147 0.075 1.00 22.66 187 TYR A CA 1
ATOM 1465 C C . TYR A 1 207 ? -24.105 -45.219 -0.958 1.00 21.85 187 TYR A C 1
ATOM 1466 O O . TYR A 1 207 ? -23.450 -44.877 -1.952 1.00 21.13 187 TYR A O 1
ATOM 1475 N N . PRO A 1 208 ? -25.381 -44.819 -0.732 1.00 21.67 188 PRO A N 1
ATOM 1476 C CA . PRO A 1 208 ? -26.104 -44.054 -1.752 1.00 21.89 188 PRO A CA 1
ATOM 1477 C C . PRO A 1 208 ? -25.485 -42.693 -2.035 1.00 21.39 188 PRO A C 1
ATOM 1478 O O . PRO A 1 208 ? -25.547 -42.232 -3.167 1.00 21.97 188 PRO A O 1
ATOM 1482 N N . LYS A 1 209 ? -24.910 -42.052 -1.018 1.00 21.95 189 LYS A N 1
ATOM 1483 C CA . LYS A 1 209 ? -24.224 -40.764 -1.216 1.00 22.72 189 LYS A CA 1
ATOM 1484 C C . LYS A 1 209 ? -22.971 -40.900 -2.100 1.00 21.63 189 LYS A C 1
ATOM 1485 O O . LYS A 1 209 ? -22.759 -40.087 -2.991 1.00 20.78 189 LYS A O 1
ATOM 1491 N N . LEU A 1 210 ? -22.176 -41.948 -1.883 1.00 20.63 190 LEU A N 1
ATOM 1492 C CA . LEU A 1 210 ? -21.039 -42.195 -2.773 1.00 22.00 190 LEU A CA 1
ATOM 1493 C C . LEU A 1 210 ? -21.467 -42.353 -4.237 1.00 22.36 190 LEU A C 1
ATOM 1494 O O . LEU A 1 210 ? -20.795 -41.811 -5.132 1.00 21.91 190 LEU A O 1
ATOM 1499 N N . MET A 1 211 ? -22.595 -43.041 -4.472 1.00 22.95 191 MET A N 1
ATOM 1500 C CA . MET A 1 211 ? -23.064 -43.306 -5.852 1.00 23.10 191 MET A CA 1
ATOM 1501 C C . MET A 1 211 ? -23.512 -42.016 -6.509 1.00 21.88 191 MET A C 1
ATOM 1502 O O . MET A 1 211 ? -23.146 -41.739 -7.649 1.00 22.04 191 MET A O 1
ATOM 1507 N N . ALA A 1 212 ? -24.284 -41.214 -5.789 1.00 20.12 192 ALA A N 1
ATOM 1508 C CA . ALA A 1 212 ? -24.750 -39.959 -6.360 1.00 20.28 192 ALA A CA 1
ATOM 1509 C C . ALA A 1 212 ? -23.568 -39.014 -6.595 1.00 20.29 192 ALA A C 1
ATOM 1510 O O . ALA A 1 212 ? -23.574 -38.222 -7.543 1.00 20.73 192 ALA A O 1
ATOM 1512 N N . LEU A 1 213 ? -22.544 -39.097 -5.745 1.00 20.66 193 LEU A N 1
ATOM 1513 C CA . LEU A 1 213 ? -21.338 -38.292 -5.979 1.00 20.66 193 LEU A CA 1
ATOM 1514 C C . LEU A 1 213 ? -20.636 -38.746 -7.269 1.00 19.89 193 LEU A C 1
ATOM 1515 O O . LEU A 1 213 ? -20.329 -37.926 -8.129 1.00 19.72 193 LEU A O 1
ATOM 1520 N N . ARG A 1 214 ? -20.415 -40.045 -7.415 1.00 20.18 194 ARG A N 1
ATOM 1521 C CA . ARG A 1 214 ? -19.769 -40.559 -8.630 1.00 22.05 194 ARG A CA 1
ATOM 1522 C C . ARG A 1 214 ? -20.542 -40.133 -9.885 1.00 22.85 194 ARG A C 1
ATOM 1523 O O . ARG A 1 214 ? -19.952 -39.701 -10.880 1.00 23.51 194 ARG A O 1
ATOM 1531 N N . ASN A 1 215 ? -21.863 -40.202 -9.813 1.00 23.94 195 ASN A N 1
ATOM 1532 C CA . ASN A 1 215 ? -22.718 -39.763 -10.917 1.00 25.14 195 ASN A CA 1
ATOM 1533 C C . ASN A 1 215 ? -22.614 -38.242 -11.166 1.00 24.59 195 ASN A C 1
ATOM 1534 O O . ASN A 1 215 ? -22.658 -37.775 -12.314 1.00 24.00 195 ASN A O 1
ATOM 1539 N N . ARG A 1 216 ? -22.442 -37.488 -10.082 1.00 23.73 196 ARG A N 1
ATOM 1540 C CA . ARG A 1 216 ? -22.225 -36.030 -10.121 1.00 23.38 196 ARG A CA 1
ATOM 1541 C C . ARG A 1 216 ? -20.882 -35.661 -10.778 1.00 22.72 196 ARG A C 1
ATOM 1542 O O . ARG A 1 216 ? -20.813 -34.742 -11.585 1.00 21.40 196 ARG A O 1
ATOM 1550 N N . VAL A 1 217 ? -19.823 -36.382 -10.415 1.00 23.23 197 VAL A N 1
ATOM 1551 C CA . VAL A 1 217 ? -18.487 -36.219 -11.026 1.00 23.29 197 VAL A CA 1
ATOM 1552 C C . VAL A 1 217 ? -18.495 -36.541 -12.527 1.00 24.45 197 VAL A C 1
ATOM 1553 O O . VAL A 1 217 ? -17.947 -35.773 -13.342 1.00 23.36 197 VAL A O 1
ATOM 1557 N N . MET A 1 218 ? -19.107 -37.675 -12.884 1.00 25.36 198 MET A N 1
ATOM 1558 C CA . MET A 1 218 ? -19.148 -38.105 -14.292 1.00 27.52 198 MET A CA 1
ATOM 1559 C C . MET A 1 218 ? -19.982 -37.189 -15.218 1.00 26.73 198 MET A C 1
ATOM 1560 O O . MET A 1 218 ? -19.773 -37.185 -16.430 1.00 26.15 198 MET A O 1
ATOM 1565 N N . ASN A 1 219 ? -20.894 -36.404 -14.644 1.00 26.14 199 ASN A N 1
ATOM 1566 C CA . ASN A 1 219 ? -21.681 -35.432 -15.428 1.00 26.82 199 ASN A CA 1
ATOM 1567 C C . ASN A 1 219 ? -21.164 -34.006 -15.290 1.00 26.50 199 ASN A C 1
ATOM 1568 O O . ASN A 1 219 ? -21.757 -33.065 -15.825 1.00 28.41 199 ASN A O 1
ATOM 1573 N N . HIS A 1 220 ? -20.055 -33.840 -14.579 1.00 25.32 200 HIS A N 1
ATOM 1574 C CA . HIS A 1 220 ? -19.540 -32.512 -14.335 1.00 25.50 200 HIS A CA 1
ATOM 1575 C C . HIS A 1 220 ? -19.013 -31.938 -15.627 1.00 26.06 200 HIS A C 1
ATOM 1576 O O . HIS A 1 220 ? -18.572 -32.692 -16.496 1.00 26.55 200 HIS A O 1
ATOM 1583 N N . SER A 1 221 ? -19.013 -30.631 -15.700 1.00 25.97 201 SER A N 1
ATOM 1584 C CA . SER A 1 221 ? -18.505 -29.937 -16.858 1.00 27.10 201 SER A CA 1
ATOM 1585 C C . SER A 1 221 ? -17.046 -30.308 -17.004 1.00 27.38 201 SER A C 1
ATOM 1586 O O . SER A 1 221 ? -16.290 -30.374 -16.034 1.00 27.42 201 SER A O 1
ATOM 1589 N N . LYS A 1 222 ? -16.710 -30.604 -18.235 1.00 27.36 202 LYS A N 1
ATOM 1590 C CA . LYS A 1 222 ? -15.415 -31.000 -18.753 1.00 29.13 202 LYS A CA 1
ATOM 1591 C C . LYS A 1 222 ? -15.179 -32.483 -18.596 1.00 30.62 202 LYS A C 1
ATOM 1592 O O . LYS A 1 222 ? -14.528 -33.105 -19.404 1.00 32.37 202 LYS A O 1
ATOM 1598 N N . MET A 1 223 ? -15.791 -33.050 -17.593 1.00 30.13 203 MET A N 1
ATOM 1599 C CA . MET A 1 223 ? -15.557 -34.453 -17.247 1.00 30.79 203 MET A CA 1
ATOM 1600 C C . MET A 1 223 ? -16.397 -35.444 -18.066 1.00 30.07 203 MET A C 1
ATOM 1601 O O . MET A 1 223 ? -15.949 -36.558 -18.384 1.00 28.83 203 MET A O 1
ATOM 1606 N N . SER A 1 224 ? -17.588 -35.036 -18.414 1.00 28.65 204 SER A N 1
ATOM 1607 C CA . SER A 1 224 ? -18.495 -35.879 -19.171 1.00 27.09 204 SER A CA 1
ATOM 1608 C C . SER A 1 224 ? -17.911 -36.308 -20.528 1.00 26.89 204 SER A C 1
ATOM 1609 O O . SER A 1 224 ? -17.908 -37.498 -20.852 1.00 27.14 204 SER A O 1
ATOM 1612 N N . SER A 1 225 ? -17.404 -35.356 -21.309 1.00 25.07 205 SER A N 1
ATOM 1613 C CA . SER A 1 225 ? -16.879 -35.685 -22.631 1.00 23.98 205 SER A CA 1
ATOM 1614 C C . SER A 1 225 ? -15.561 -36.457 -22.568 1.00 24.33 205 SER A C 1
ATOM 1615 O O . SER A 1 225 ? -15.373 -37.407 -23.337 1.00 23.54 205 SER A O 1
ATOM 1618 N N . TYR A 1 226 ? -14.659 -36.054 -21.660 1.00 24.53 206 TYR A N 1
ATOM 1619 C CA . TYR A 1 226 ? -13.437 -36.826 -21.384 1.00 23.74 206 TYR A CA 1
ATOM 1620 C C . TYR A 1 226 ? -13.741 -38.305 -21.103 1.00 24.68 206 TYR A C 1
ATOM 1621 O O . TYR A 1 226 ? -13.153 -39.190 -21.709 1.00 24.56 206 TYR A O 1
ATOM 1630 N N . LEU A 1 227 ? -14.674 -38.567 -20.195 1.00 26.70 207 LEU A N 1
ATOM 1631 C CA . LEU A 1 227 ? -14.995 -39.945 -19.823 1.00 28.24 207 LEU A CA 1
ATOM 1632 C C . LEU A 1 227 ? -15.668 -40.717 -20.940 1.00 30.51 207 LEU A C 1
ATOM 1633 O O . LEU A 1 227 ? -15.465 -41.921 -21.053 1.00 31.11 207 LEU A O 1
ATOM 1638 N N . GLN A 1 228 ? -16.456 -40.043 -21.770 1.00 32.77 208 GLN A N 1
ATOM 1639 C CA . GLN A 1 228 ? -17.150 -40.752 -22.841 1.00 36.52 208 GLN A CA 1
ATOM 1640 C C . GLN A 1 228 ? -16.306 -41.015 -24.085 1.00 36.84 208 GLN A C 1
ATOM 1641 O O . GLN A 1 228 ? -16.578 -41.950 -24.833 1.00 36.13 208 GLN A O 1
ATOM 1647 N N . ARG A 1 229 ? -15.265 -40.209 -24.274 1.00 36.04 209 ARG A N 1
ATOM 1648 C CA . ARG A 1 229 ? -14.346 -40.379 -25.393 1.00 36.20 209 ARG A CA 1
ATOM 1649 C C . ARG A 1 229 ? -13.040 -41.101 -25.027 1.00 34.79 209 ARG A C 1
ATOM 1650 O O . ARG A 1 229 ? -12.205 -41.342 -25.891 1.00 35.00 209 ARG A O 1
ATOM 1658 N N . ARG A 1 230 ? -12.858 -41.465 -23.764 1.00 32.83 210 ARG A N 1
ATOM 1659 C CA . ARG A 1 230 ? -11.591 -42.090 -23.376 1.00 33.33 210 ARG A CA 1
ATOM 1660 C C . ARG A 1 230 ? -11.527 -43.570 -23.796 1.00 34.80 210 ARG A C 1
ATOM 1661 O O . ARG A 1 230 ? -12.551 -44.258 -23.858 1.00 33.70 210 ARG A O 1
ATOM 1669 N N . CYS A 1 231 ? -10.320 -44.034 -24.112 1.00 38.68 211 CYS A N 1
ATOM 1670 C CA . CYS A 1 231 ? -10.092 -45.389 -24.614 1.00 42.36 211 CYS A CA 1
ATOM 1671 C C . CYS A 1 231 ? -10.607 -46.416 -23.615 1.00 41.72 211 CYS A C 1
ATOM 1672 O O . CYS A 1 231 ? -10.602 -46.182 -22.405 1.00 42.12 211 CYS A O 1
ATOM 1675 N N . ARG A 1 232 ? -11.082 -47.547 -24.113 1.00 42.08 212 ARG A N 1
ATOM 1676 C CA . ARG A 1 232 ? -11.583 -48.579 -23.222 1.00 41.20 212 ARG A CA 1
ATOM 1677 C C . ARG A 1 232 ? -10.429 -49.525 -22.892 1.00 37.28 212 ARG A C 1
ATOM 1678 O O . ARG A 1 232 ? -9.854 -50.146 -23.786 1.00 35.78 212 ARG A O 1
ATOM 1686 N N . THR A 1 233 ? -10.059 -49.588 -21.615 1.00 32.17 213 THR A N 1
ATOM 1687 C CA . THR A 1 233 ? -8.967 -50.458 -21.159 1.00 30.75 213 THR A CA 1
ATOM 1688 C C . THR A 1 233 ? -9.454 -51.285 -19.982 1.00 29.42 213 THR A C 1
ATOM 1689 O O . THR A 1 233 ? -10.307 -50.833 -19.222 1.00 27.29 213 THR A O 1
ATOM 1693 N N . GLU A 1 234 ? -8.917 -52.488 -19.818 1.00 28.78 214 GLU A N 1
ATOM 1694 C CA . GLU A 1 234 ? -9.415 -53.360 -18.758 1.00 28.38 214 GLU A CA 1
ATOM 1695 C C . GLU A 1 234 ? -8.947 -52.985 -17.347 1.00 25.66 214 GLU A C 1
ATOM 1696 O O . GLU A 1 234 ? -9.626 -53.326 -16.387 1.00 25.78 214 GLU A O 1
ATOM 1702 N N . PHE A 1 235 ? -7.823 -52.278 -17.224 1.00 23.81 215 PHE A N 1
ATOM 1703 C CA . PHE A 1 235 ? -7.435 -51.637 -15.942 1.00 23.87 215 PHE A CA 1
ATOM 1704 C C . PHE A 1 235 ? -7.301 -50.118 -16.025 1.00 23.98 215 PHE A C 1
ATOM 1705 O O . PHE A 1 235 ? -7.320 -49.499 -17.099 1.00 25.18 215 PHE A O 1
#

CATH classification: 3.40.30.10 (+1 more: 1.20.1050.10)

Secondary structure (DSSP, 8-state):
--EEEEE-SSSTTTHHHHHHHHHHT---EEEE--HHHHHHHGGG-S---SSEEEETTTEEEE-HHHHHHHHHHHHT-S-SSHHHHHHHHHHHHHHHHHHHHHHHHHB-TTS-B---HHHHHHHHHHHHHHHHHHHHHHTTTGGGSSBTBBTB--HHHHHHHHHTHHHHHH-TTTTTT-HHHHHHHHHHHTSTTHHHHHHHSPP---

B-factor: mean 24.75, std 10.19, range [11.03, 81.98]

Nearest PDB structures (foldseek):
  5b7c-assembly1_A-2  TM=1.005E+00  e=1.389E-35  Octopus vulgaris
  1gsq-assembly1_A  TM=9.332E-01  e=1.932E-18  Todarodes pacificus
  2on5-assembly4_E  TM=8.566E-01  e=8.980E-14  Necator americanus
  4oft-assembly1_B  TM=8.559E-01  e=2.077E-13  Necator americanus
  2c80-assembly1_B  TM=8.372E-01  e=2.451E-11  Schistosoma haematobium

InterPro domains:
  IPR003083 S-crystallin [PR01269] (82-100)
  IPR003083 S-crystallin [PR01269] (131-150)
  IPR003083 S-crystallin [PR01269] (151-163)
  IPR003083 S-crystallin [PR01269] (164-182)
  IPR004045 Glutathione S-transferase, N-terminal [PF02798] (5-74)
  IPR004045 Glutathione S-transferase, N-terminal [PS50404] (2-80)
  IPR004046 Glutathione S-transferase, C-terminal [PF14497] (119-210)
  IPR010987 Glutathione S-transferase, C-terminal-like [PS50405] (82-215)
  IPR036249 Thioredoxin-like superfamily [SSF52833] (2-77)
  IPR036282 Glutathione S-transferase, C-terminal domain superfamily [SSF47616] (78-213)
  IPR040079 Glutathione transferase family [SFLDS00019] (1-213)
  IPR050213 Glutathione S-transferase superfamily [PTHR11571] (1-210)

Radius of gyration: 16.77 Å; Cα contacts (8 Å, |Δi|>4): 281; chains: 1; bounding box: 45×42×32 Å

Sequence (206 aa):
PSYTLHYFNHRGRAEICRMLFAAAGVQYNDRRIESSEWDSMRNKMPCHMMPMLELDNRTQIPQSMAMARYLAREFGFHGRNNMEMARVDFISDCFYDILDDYMRMYFDGNCRMMFSSEKRMRFQETCRRILPFMERTLEMYSGGSQYFMGDQMTMADMMCYCALENPLMEEPSMLSSYPKLMALRNRVMNHSKMSSYLQRRCRTEF

Foldseek 3Di:
DAKEKAAALDCALQVLVVLLCLVLVHDYHDHHDDLVRLVVCQVVDPDSDPTWMDDPVHDIGDDSVVSNVVSQVVRVQAAPDDVRNVQLVVLLVLLVQLLVLVVVCFADPSGDGPPHVVSVVSNVVSCVVRLVVNLVCCCVEPNLQDESSHPGHHSSLVSLQSSCPLVCVVPVCSCVVSVSSVVSNVVSCPDPSNVVCVVPDDDDND

Organism: Octopus vulgaris (NCBI:txid6645)

Solvent-accessible surface area: 10876 Å² total; per-residue (Å²): 141,50,12,13,0,18,11,14,78,32,19,6,52,0,2,3,0,1,0,0,1,20,12,31,49,44,173,57,81,48,100,81,19,110,57,74,96,22,66,83,90,67,150,161,56,136,22,90,75,20,2,4,0,22,18,67,113,200,70,70,44,37,105,5,16,34,0,0,61,65,0,0,126,95,40,51,29,5,13,184,81,130,137,32,48,49,11,0,40,78,0,1,61,22,0,56,66,0,10,23,10,3,12,140,20,32,30,58,88,86,34,160,113,74,216,128,72,124,95,83,94,146,12,72,80,1,10,138,126,12,3,49,103,0,5,142,3,0,56,130,88,61,49,2,66,65,20,0,18,13,115,46,9,0,0,0,0,0,2,0,22,12,0,0,21,10,2,33,117,70,97,109,66,40,4,78,82,34,76,66,0,79,40,0,24,79,65,0,85,89,54,82,112,0,40,62,42,24,152,202,53,87,213,20,134,18